Protein AF-A0A2N3I860-F1 (afdb_monomer_lite)

InterPro domains:
  IPR023346 Lysozyme-like domain superfamily [SSF53955] (17-120)

Secondary structure (DSSP, 8-state):
-EE-SSEEETTEEHHHHIIIIIHHH-TTT--SPPPHHHHHHHHHTHHHH-SSPEEHHHHHHHHHHHHHHHTT--S-EEPP--HHHHHTSTTTTTT--EETTTB-SHHHHHHHHHHTT--GGG--HHHHHHHHTSHHHHHHHHHHHHH-TTTSSSHHHHHHTT-HHHHHHHHHS-HHHHHHHHHHHHHHHHHHTTS-EEE----TT--THHHHHHHHHHHHHHHHHHHHHHHH--

Organism: NCBI:txid2016530

Sequence (234 aa):
MKVKGNFWVGNAGFATFFNEVIHPTNPALFPAKINVSGYEHFANNISLWSPRSLSLAEFIAVFCAVYQETGGRFESISEYGTAEYFAQKPYGYRYRGRGYLQITWESNYRIVFDSLGLALDAFSDAELDALFKQDKVAFGAIRVLFSDERLLKKPFDDLALGKYKEFGTRLNGSPYYGQTLENRVMYILRKLEGQKVKNSAFLRNKPKILTTIAIVAIISVTSYIIYKYKKVSN

pLDDT: mean 91.28, std 13.36, range [37.38, 98.75]

Radius of gyration: 23.07 Å; chains: 1; bounding box: 66×72×48 Å

Structure (mmCIF, N/CA/C/O backbone):
data_AF-A0A2N3I860-F1
#
_entry.id   AF-A0A2N3I860-F1
#
loop_
_atom_site.group_PDB
_atom_site.id
_atom_site.type_symbol
_atom_site.label_atom_id
_atom_site.label_alt_id
_atom_site.label_comp_id
_atom_site.label_asym_id
_atom_site.label_entity_id
_atom_site.label_seq_id
_atom_site.pdbx_PDB_ins_code
_atom_site.Cartn_x
_atom_site.Cartn_y
_atom_site.Cartn_z
_atom_site.occupancy
_atom_site.B_iso_or_equiv
_atom_site.auth_seq_id
_atom_site.auth_comp_id
_atom_site.auth_asym_id
_atom_site.auth_atom_id
_atom_site.pdbx_PDB_model_num
ATOM 1 N N . MET A 1 1 ? -15.048 -7.147 12.195 1.00 89.06 1 MET A N 1
ATOM 2 C CA . MET A 1 1 ? -15.799 -6.558 11.055 1.00 89.06 1 MET A CA 1
ATOM 3 C C . MET A 1 1 ? -15.083 -6.837 9.736 1.00 89.06 1 MET A C 1
ATOM 5 O O . MET A 1 1 ? -13.873 -7.046 9.767 1.00 89.06 1 MET A O 1
ATOM 9 N N . LYS A 1 2 ? -15.803 -6.827 8.604 1.00 93.50 2 LYS A N 1
ATOM 10 C CA . LYS A 1 2 ? -15.201 -6.814 7.258 1.00 93.50 2 LYS A CA 1
ATOM 11 C C . LYS A 1 2 ? -15.124 -5.380 6.738 1.00 93.50 2 LYS A C 1
ATOM 13 O O . LYS A 1 2 ? -16.122 -4.663 6.840 1.00 93.50 2 LYS A O 1
ATOM 18 N N . VAL A 1 3 ? -13.970 -4.975 6.218 1.00 93.56 3 VAL A N 1
ATOM 19 C CA . VAL A 1 3 ? -13.731 -3.622 5.695 1.00 93.56 3 VAL A CA 1
ATOM 20 C C . VAL A 1 3 ? -14.210 -3.549 4.248 1.00 93.56 3 VAL A C 1
ATOM 22 O O . VAL A 1 3 ? -13.913 -4.437 3.452 1.00 93.56 3 VAL A O 1
ATOM 25 N N . LYS A 1 4 ? -14.990 -2.514 3.921 1.00 90.69 4 LYS A N 1
ATOM 26 C CA . LYS A 1 4 ? -15.568 -2.299 2.576 1.00 90.69 4 LYS A CA 1
ATOM 27 C C . LYS A 1 4 ? -15.138 -0.980 1.922 1.00 90.69 4 LYS A C 1
ATOM 29 O O . LYS A 1 4 ? -15.654 -0.633 0.867 1.00 90.69 4 LYS A O 1
ATOM 34 N N . GLY A 1 5 ? -14.263 -0.225 2.574 1.00 93.06 5 GLY A N 1
ATOM 35 C CA . GLY A 1 5 ? -13.927 1.142 2.207 1.00 93.06 5 GLY A CA 1
ATOM 36 C C . GLY A 1 5 ? -13.209 1.849 3.351 1.00 93.06 5 GLY A C 1
ATOM 37 O O . GLY A 1 5 ? -12.757 1.199 4.299 1.00 93.06 5 GLY A O 1
ATOM 38 N N . ASN A 1 6 ? -13.212 3.182 3.325 1.00 93.81 6 ASN A N 1
ATOM 39 C CA . ASN A 1 6 ? -12.918 3.977 4.515 1.00 93.81 6 ASN A CA 1
ATOM 40 C C . ASN A 1 6 ? -13.863 3.583 5.677 1.00 93.81 6 ASN A C 1
ATOM 42 O O . ASN A 1 6 ? -15.003 3.141 5.469 1.00 93.81 6 ASN A O 1
ATOM 46 N N . PHE A 1 7 ? -13.412 3.751 6.914 1.00 95.12 7 PHE A N 1
ATOM 47 C CA . PHE A 1 7 ? -14.172 3.434 8.119 1.00 95.12 7 PHE A CA 1
ATOM 48 C C . PHE A 1 7 ? -13.947 4.477 9.218 1.00 95.12 7 PHE A C 1
ATOM 50 O O . PHE A 1 7 ? -13.053 5.314 9.144 1.00 95.12 7 PHE A O 1
ATOM 57 N N . TRP A 1 8 ? -14.806 4.438 10.228 1.00 95.94 8 TRP A N 1
ATOM 58 C CA . TRP A 1 8 ? -14.841 5.364 11.351 1.00 95.94 8 TRP A CA 1
ATOM 59 C C . TRP A 1 8 ? -14.444 4.654 12.641 1.00 95.94 8 TRP A C 1
ATOM 61 O O . TRP A 1 8 ? -14.791 3.486 12.842 1.00 95.94 8 TRP A O 1
ATOM 71 N N . VAL A 1 9 ? -13.761 5.384 13.517 1.00 96.00 9 VAL A N 1
ATOM 72 C CA . VAL A 1 9 ? -13.362 4.983 14.869 1.00 96.00 9 VAL A CA 1
ATOM 73 C C . VAL A 1 9 ? -13.973 5.994 15.837 1.00 96.00 9 VAL A C 1
ATOM 75 O O . VAL A 1 9 ? -13.596 7.166 15.854 1.00 96.00 9 VAL A O 1
ATOM 78 N N . GLY A 1 10 ? -14.989 5.572 16.592 1.00 94.12 10 GLY A N 1
ATOM 79 C CA . GLY A 1 10 ? -15.806 6.497 17.379 1.00 94.12 10 GLY A CA 1
ATOM 80 C C . GLY A 1 10 ? -16.526 7.500 16.471 1.00 94.12 10 GLY A C 1
ATOM 81 O O . GLY A 1 10 ? -17.387 7.108 15.681 1.00 94.12 10 GLY A O 1
ATOM 82 N N . ASN A 1 11 ? -16.153 8.778 16.585 1.00 92.69 11 ASN A N 1
ATOM 83 C CA . ASN A 1 11 ? -16.714 9.891 15.810 1.00 92.69 11 ASN A CA 1
ATOM 84 C C . ASN A 1 11 ? -15.738 10.463 14.766 1.00 92.69 11 ASN A C 1
ATOM 86 O O . ASN A 1 11 ? -16.043 11.488 14.166 1.00 92.69 11 ASN A O 1
ATOM 90 N N . ALA A 1 12 ? -14.583 9.827 14.545 1.00 94.88 12 ALA A N 1
ATOM 91 C CA . ALA A 1 12 ? -13.581 10.274 13.579 1.00 94.88 12 ALA A CA 1
ATOM 92 C C . ALA A 1 12 ? -13.424 9.262 12.435 1.00 94.88 12 ALA A C 1
ATOM 94 O O . ALA A 1 12 ? -13.488 8.050 12.656 1.00 94.88 12 ALA A O 1
ATOM 95 N N . GLY A 1 13 ? -13.199 9.744 11.210 1.00 96.06 13 GLY A N 1
ATOM 96 C CA . GLY A 1 13 ? -12.740 8.890 10.113 1.00 96.06 13 GLY A CA 1
ATOM 97 C C . GLY A 1 13 ? -11.361 8.313 10.442 1.00 96.06 13 GLY A C 1
ATOM 98 O O . GLY A 1 13 ? -10.594 8.933 11.182 1.00 96.06 13 GLY A O 1
ATOM 99 N N . PHE A 1 14 ? -11.024 7.135 9.913 1.00 97.94 14 PHE A N 1
ATOM 100 C CA . PHE A 1 14 ? -9.778 6.459 10.283 1.00 97.94 14 PHE A CA 1
ATOM 101 C C . PHE A 1 14 ? -8.533 7.313 10.014 1.00 97.94 14 PHE A C 1
ATOM 103 O O . PHE A 1 14 ? -7.625 7.310 10.836 1.00 97.94 14 PHE A O 1
ATOM 110 N N . ALA A 1 15 ? -8.499 8.093 8.929 1.00 98.06 15 ALA A N 1
ATOM 111 C CA . ALA A 1 15 ? -7.375 8.987 8.650 1.00 98.06 15 ALA A CA 1
ATOM 112 C C . ALA A 1 15 ? -7.189 10.077 9.711 1.00 98.06 15 ALA A C 1
ATOM 114 O O . ALA A 1 15 ? -6.070 10.323 10.159 1.00 98.06 15 ALA A O 1
ATOM 115 N N . THR A 1 16 ? -8.287 10.697 10.145 1.00 97.94 16 THR A N 1
ATOM 116 C CA . THR A 1 16 ? -8.293 11.673 11.240 1.00 97.94 16 THR A CA 1
ATOM 117 C C . THR A 1 16 ? -7.838 11.013 12.537 1.00 97.94 16 THR A C 1
ATOM 119 O O . THR A 1 16 ? -6.891 11.481 13.160 1.00 97.94 16 THR A O 1
ATOM 122 N N . PHE A 1 17 ? -8.424 9.863 12.888 1.00 98.19 17 PHE A N 1
ATOM 123 C CA . PHE A 1 17 ? -8.015 9.084 14.058 1.00 98.19 17 PHE A CA 1
ATOM 124 C C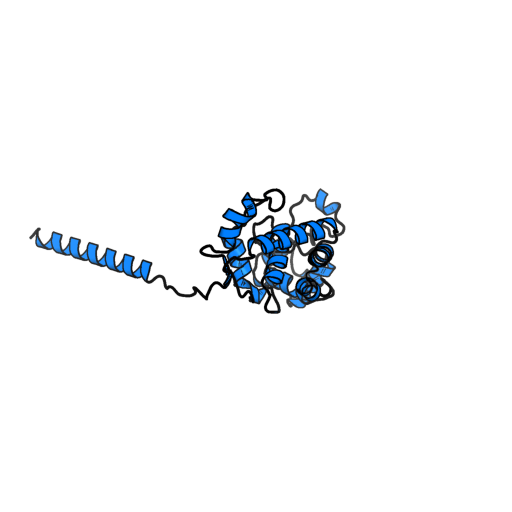 . PHE A 1 17 ? -6.522 8.728 14.015 1.00 98.19 17 PHE A C 1
ATOM 126 O O . PHE A 1 17 ? -5.813 8.876 15.008 1.00 98.19 17 PHE A O 1
ATOM 133 N N . PHE A 1 18 ? -6.009 8.308 12.860 1.00 98.56 18 PHE A N 1
ATOM 134 C CA . PHE A 1 18 ? -4.597 8.000 12.699 1.00 98.56 18 PHE A CA 1
ATOM 135 C C . PHE A 1 18 ? -3.725 9.238 12.936 1.00 98.56 18 PHE A C 1
ATOM 137 O O . PHE A 1 18 ? -2.793 9.185 13.736 1.00 98.56 18 PHE A O 1
ATOM 144 N N . ASN A 1 19 ? -4.037 10.356 12.280 1.00 98.56 19 ASN A N 1
ATOM 145 C CA . ASN A 1 19 ? -3.228 11.574 12.338 1.00 98.56 19 ASN A CA 1
ATOM 146 C C . ASN A 1 19 ? -3.265 12.282 13.696 1.00 98.56 19 ASN A C 1
ATOM 148 O O . ASN A 1 19 ? -2.284 12.935 14.055 1.00 98.56 19 ASN A O 1
ATOM 152 N N . GLU A 1 20 ? -4.375 12.176 14.425 1.00 98.00 20 GLU A N 1
ATOM 153 C CA . GLU A 1 20 ? -4.595 12.883 15.692 1.00 98.00 20 GLU A CA 1
ATOM 154 C C . GLU A 1 20 ? -4.331 12.007 16.921 1.00 98.00 20 GLU A C 1
ATOM 156 O O . GLU A 1 20 ? -3.966 12.531 17.969 1.00 98.00 20 GLU A O 1
ATOM 161 N N . VAL A 1 21 ? -4.463 10.680 16.805 1.00 97.25 21 VAL A N 1
ATOM 162 C CA . VAL A 1 21 ? -4.314 9.752 17.940 1.0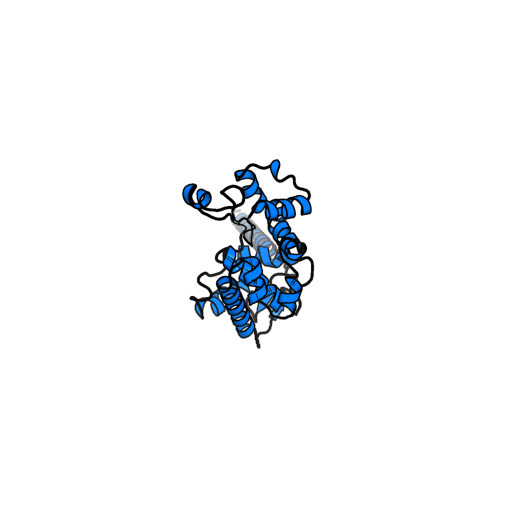0 97.25 21 VAL A CA 1
ATOM 163 C C . VAL A 1 21 ? -3.109 8.830 17.772 1.00 97.25 21 VAL A C 1
ATOM 165 O O . VAL A 1 21 ? -2.274 8.739 18.672 1.00 97.25 21 VAL A O 1
ATOM 168 N N . ILE A 1 22 ? -2.986 8.128 16.642 1.00 98.00 22 ILE A N 1
ATOM 169 C CA . ILE A 1 22 ? -1.930 7.114 16.461 1.00 98.00 22 ILE A CA 1
ATOM 170 C C . ILE A 1 22 ? -0.565 7.770 16.235 1.00 98.00 22 ILE A C 1
ATOM 172 O O . ILE A 1 22 ? 0.374 7.503 16.980 1.00 98.00 22 ILE A O 1
ATOM 176 N N . HIS A 1 23 ? -0.449 8.630 15.224 1.00 97.88 23 HIS A N 1
ATOM 177 C CA . HIS A 1 23 ? 0.822 9.229 14.824 1.00 97.88 23 HIS A CA 1
ATOM 178 C C . HIS A 1 23 ? 1.497 10.029 15.958 1.00 97.88 23 HIS A C 1
ATOM 180 O O . HIS A 1 23 ? 2.663 9.749 16.245 1.00 97.88 23 HIS A O 1
ATOM 186 N N . PRO A 1 24 ? 0.803 10.936 16.682 1.00 97.69 24 PRO A N 1
ATOM 187 C CA . PRO A 1 24 ? 1.438 11.728 17.739 1.00 97.69 24 PRO A CA 1
ATOM 188 C C . PRO A 1 24 ? 1.909 10.897 18.936 1.00 97.69 24 PRO A C 1
ATOM 190 O O . PRO A 1 24 ? 2.809 11.315 19.656 1.00 97.69 24 PRO A O 1
ATOM 193 N N . THR A 1 25 ? 1.315 9.719 19.164 1.00 97.44 25 THR A N 1
ATOM 194 C CA . THR A 1 25 ? 1.645 8.872 20.320 1.00 97.44 25 THR A CA 1
ATOM 195 C C . THR A 1 25 ? 2.802 7.908 20.062 1.00 97.44 25 THR A C 1
ATOM 197 O O . THR A 1 25 ? 3.296 7.297 21.010 1.00 97.44 25 THR A O 1
ATOM 200 N N . ASN A 1 26 ? 3.257 7.764 18.811 1.00 97.25 26 ASN A N 1
ATOM 201 C CA . ASN A 1 26 ? 4.460 7.001 18.475 1.00 97.25 26 ASN A CA 1
ATOM 202 C C . ASN A 1 26 ? 5.092 7.465 17.142 1.00 97.25 26 ASN A C 1
ATOM 204 O O . ASN A 1 26 ? 5.063 6.726 16.150 1.00 97.25 26 ASN A O 1
ATOM 208 N N . PRO A 1 27 ? 5.683 8.672 17.099 1.00 96.38 27 PRO A N 1
ATOM 209 C CA . PRO A 1 27 ? 6.257 9.229 15.873 1.00 96.38 27 PRO A CA 1
ATOM 210 C C . PRO A 1 27 ? 7.477 8.446 15.367 1.00 96.38 27 PRO A C 1
ATOM 212 O O . PRO A 1 27 ? 7.768 8.474 14.179 1.00 96.38 27 PRO A O 1
ATOM 215 N N . ALA A 1 28 ? 8.172 7.694 16.228 1.00 97.56 28 ALA A N 1
ATOM 216 C CA . ALA A 1 28 ? 9.258 6.815 15.792 1.00 97.56 28 ALA A CA 1
ATOM 217 C C . ALA A 1 28 ? 8.737 5.660 14.918 1.00 97.56 28 ALA A C 1
ATOM 219 O O . ALA A 1 28 ? 9.338 5.313 13.903 1.00 97.56 28 ALA A O 1
ATOM 220 N N . LEU A 1 29 ? 7.590 5.080 15.286 1.00 97.62 29 LEU A N 1
ATOM 221 C CA . LEU A 1 29 ? 6.962 4.003 14.521 1.00 97.62 29 LEU A CA 1
ATOM 222 C C . LEU A 1 29 ? 6.207 4.533 13.290 1.00 97.62 29 LEU A C 1
ATOM 224 O O . LEU A 1 29 ? 6.162 3.866 12.248 1.00 97.62 29 LEU A O 1
ATOM 228 N N . PHE A 1 30 ? 5.657 5.743 13.398 1.00 98.25 30 PHE A N 1
ATOM 229 C CA . PHE A 1 30 ? 4.907 6.438 12.355 1.00 98.25 30 PHE A CA 1
ATOM 230 C C . PHE A 1 30 ? 5.522 7.821 12.092 1.00 98.25 30 PHE A C 1
ATOM 232 O O . PHE A 1 30 ? 5.001 8.812 12.595 1.00 98.25 30 PHE A O 1
ATOM 239 N N . PRO A 1 31 ? 6.606 7.925 11.306 1.00 98.00 31 PRO A N 1
ATOM 240 C CA . PRO A 1 31 ? 7.334 9.186 11.119 1.00 98.00 31 PRO A CA 1
ATOM 241 C C . PRO A 1 31 ? 6.549 10.264 10.359 1.00 98.00 31 PRO A C 1
ATOM 243 O O . PRO A 1 31 ? 6.886 11.440 10.441 1.00 98.00 31 PRO A O 1
ATOM 246 N N . ALA A 1 32 ? 5.491 9.885 9.641 1.00 98.12 32 ALA A N 1
ATOM 247 C CA . ALA A 1 32 ? 4.654 10.795 8.869 1.00 98.12 32 ALA A CA 1
ATOM 248 C C . ALA A 1 32 ? 3.170 10.674 9.239 1.00 98.12 32 ALA A C 1
ATOM 250 O O . ALA A 1 32 ? 2.664 9.581 9.520 1.00 98.12 32 ALA A O 1
ATOM 251 N N . LYS A 1 33 ? 2.451 11.797 9.158 1.00 98.50 33 LYS A N 1
ATOM 252 C CA . LYS A 1 33 ? 0.989 11.790 9.026 1.00 98.50 33 LYS A CA 1
ATOM 253 C C . LYS A 1 33 ? 0.601 11.176 7.686 1.00 98.50 33 LYS A C 1
ATOM 255 O O . LYS A 1 33 ? 1.370 11.239 6.728 1.00 98.50 33 LYS A O 1
ATOM 260 N N . ILE A 1 34 ? -0.605 10.626 7.606 1.00 98.25 34 ILE A N 1
ATOM 261 C CA . ILE A 1 34 ? -1.157 10.199 6.326 1.00 98.25 34 ILE A CA 1
ATOM 262 C C . ILE A 1 34 ? -1.829 11.361 5.602 1.00 98.25 34 ILE A C 1
ATOM 264 O O . ILE A 1 34 ? -2.519 12.177 6.222 1.00 98.25 34 ILE A O 1
ATOM 268 N N . ASN A 1 35 ? -1.670 11.411 4.282 1.00 98.12 35 ASN A N 1
ATOM 269 C CA . ASN A 1 35 ? -2.495 12.254 3.426 1.00 98.12 35 ASN A CA 1
ATOM 270 C C . ASN A 1 35 ? -3.932 11.710 3.451 1.00 98.12 35 ASN A C 1
ATOM 272 O O . ASN A 1 35 ? -4.182 10.573 3.046 1.00 98.12 35 ASN A O 1
ATOM 276 N N . VAL A 1 36 ? -4.871 12.518 3.950 1.00 97.69 36 VAL A N 1
ATOM 277 C CA . VAL A 1 36 ? -6.267 12.097 4.142 1.00 97.69 36 VAL A CA 1
ATOM 278 C C . VAL A 1 36 ? -6.910 11.714 2.809 1.00 97.69 36 VAL A C 1
ATOM 280 O O . VAL A 1 36 ? -7.449 10.617 2.701 1.00 97.69 36 VAL A O 1
ATOM 283 N N . SER A 1 37 ? -6.797 12.558 1.780 1.00 97.31 37 SER A N 1
ATOM 284 C CA . SER A 1 37 ? -7.383 12.292 0.459 1.00 97.31 37 SER A CA 1
ATOM 285 C C . SER A 1 37 ? -6.791 11.060 -0.227 1.00 97.31 37 SER A C 1
ATOM 287 O O . SER A 1 37 ? -7.542 10.251 -0.768 1.00 97.31 37 SER A O 1
ATOM 289 N N . GLY A 1 38 ? -5.469 10.875 -0.168 1.00 97.69 38 GLY A N 1
ATOM 290 C CA . GLY A 1 38 ? -4.793 9.709 -0.738 1.00 97.69 38 GLY A CA 1
ATOM 291 C C . GLY A 1 38 ? -5.229 8.421 -0.044 1.00 97.69 38 GLY A C 1
ATOM 292 O O . GLY A 1 38 ? -5.585 7.440 -0.700 1.00 97.69 38 GLY A O 1
ATOM 293 N N . TYR A 1 39 ? -5.299 8.437 1.293 1.00 98.25 39 TYR A N 1
ATOM 294 C CA . TYR A 1 39 ? -5.810 7.300 2.055 1.00 98.25 39 TYR A CA 1
ATOM 295 C C . TYR A 1 39 ? -7.271 7.000 1.711 1.00 98.25 39 TYR A C 1
ATOM 297 O O . TYR A 1 39 ? -7.618 5.838 1.509 1.00 98.25 39 TYR A O 1
ATOM 305 N N . GLU A 1 40 ? -8.134 8.014 1.644 1.00 97.00 40 GLU A N 1
ATOM 306 C CA . GLU A 1 40 ? -9.545 7.812 1.320 1.00 97.00 40 GLU A CA 1
ATOM 307 C C . GLU A 1 40 ? -9.721 7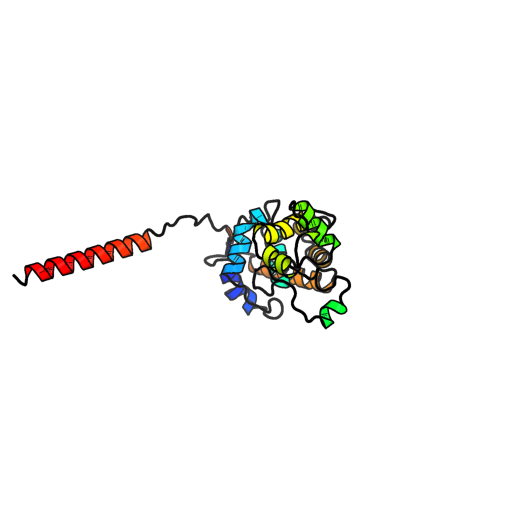.244 -0.086 1.00 97.00 40 GLU A C 1
ATOM 309 O O . GLU A 1 40 ? -10.522 6.323 -0.264 1.00 97.00 40 GLU A O 1
ATOM 314 N N . HIS A 1 41 ? -8.944 7.726 -1.061 1.00 97.44 41 HIS A N 1
ATOM 315 C CA . HIS A 1 41 ? -8.908 7.165 -2.411 1.00 97.44 41 HIS A CA 1
ATOM 316 C C . HIS A 1 41 ? -8.498 5.690 -2.389 1.00 97.44 41 HIS A C 1
ATOM 318 O O . HIS A 1 41 ? -9.221 4.840 -2.911 1.00 97.44 41 HIS A O 1
ATOM 324 N N . PHE A 1 42 ? -7.399 5.358 -1.709 1.00 97.81 42 PHE A N 1
ATOM 325 C CA . PHE A 1 42 ? -6.932 3.979 -1.559 1.00 97.81 42 PHE A CA 1
ATOM 326 C C . PHE A 1 42 ? -7.976 3.080 -0.873 1.00 97.81 42 PHE A C 1
ATOM 328 O O . PHE A 1 42 ? -8.332 2.018 -1.389 1.00 97.81 42 PHE A O 1
ATOM 335 N N . ALA A 1 43 ? -8.495 3.497 0.282 1.00 97.38 43 ALA A N 1
ATOM 336 C CA . ALA A 1 43 ? -9.403 2.695 1.092 1.00 97.38 43 ALA A CA 1
ATOM 337 C C . ALA A 1 43 ? -10.747 2.480 0.387 1.00 97.38 43 ALA A C 1
ATOM 339 O O . ALA A 1 43 ? -11.254 1.359 0.373 1.00 97.38 43 ALA A O 1
ATOM 340 N N . ASN A 1 44 ? -11.317 3.519 -0.231 1.00 96.44 44 ASN A N 1
ATOM 341 C CA . ASN A 1 44 ? -12.609 3.429 -0.919 1.00 96.44 44 ASN A CA 1
ATOM 342 C C . ASN A 1 44 ? -12.553 2.617 -2.221 1.00 96.44 44 ASN A C 1
ATOM 344 O O . ASN A 1 44 ? -13.592 2.131 -2.665 1.00 96.44 44 ASN A O 1
ATOM 348 N N . ASN A 1 45 ? -11.361 2.407 -2.786 1.00 97.00 45 ASN A N 1
ATOM 349 C CA . ASN A 1 45 ? -11.134 1.569 -3.963 1.00 97.00 45 ASN A CA 1
ATOM 350 C C . ASN A 1 45 ? -10.680 0.136 -3.621 1.00 97.00 45 ASN A C 1
ATOM 352 O O . ASN A 1 45 ? -10.125 -0.559 -4.470 1.00 97.00 45 ASN A O 1
ATOM 356 N N . ILE A 1 46 ? -10.961 -0.352 -2.405 1.00 96.50 46 ILE A N 1
ATOM 357 C CA . ILE A 1 46 ? -10.598 -1.711 -1.958 1.00 96.50 46 ILE A CA 1
ATOM 358 C C . ILE A 1 46 ? -11.021 -2.834 -2.907 1.00 96.50 46 ILE A C 1
ATOM 360 O O . ILE A 1 46 ? -10.292 -3.807 -3.067 1.00 96.50 46 ILE A O 1
ATOM 364 N N . SER A 1 47 ? -12.161 -2.700 -3.583 1.00 95.69 47 SER A N 1
ATOM 365 C CA . SER A 1 47 ? -12.634 -3.680 -4.571 1.00 95.69 47 SER A CA 1
ATOM 366 C C . SER A 1 47 ? -11.762 -3.768 -5.824 1.00 95.69 47 SER A C 1
ATOM 368 O O . SER A 1 47 ? -11.806 -4.782 -6.524 1.00 95.69 47 SER A O 1
ATOM 370 N N . LEU A 1 48 ? -11.003 -2.712 -6.130 1.00 96.31 48 LEU A N 1
ATOM 371 C CA . LEU A 1 48 ? -10.096 -2.687 -7.273 1.00 96.31 48 LEU A CA 1
ATOM 372 C C . LEU A 1 48 ? -8.804 -3.442 -6.950 1.00 96.31 48 LEU A C 1
ATOM 374 O O . LEU A 1 48 ? -8.360 -4.247 -7.767 1.00 96.31 48 LEU A O 1
ATOM 378 N N . TRP A 1 49 ? -8.245 -3.246 -5.751 1.00 96.06 49 TRP A N 1
ATOM 379 C CA . TRP A 1 49 ? -6.951 -3.825 -5.378 1.00 96.06 49 TRP A CA 1
ATOM 380 C C . TRP A 1 49 ? -7.018 -5.110 -4.547 1.00 96.06 49 TRP A C 1
ATOM 382 O O . TRP A 1 49 ? -6.038 -5.847 -4.497 1.00 96.06 49 TRP A O 1
ATOM 392 N N . SER A 1 50 ? -8.138 -5.423 -3.895 1.00 96.12 50 SER A N 1
ATOM 393 C CA . SER A 1 50 ? -8.292 -6.667 -3.137 1.00 96.12 50 SER A CA 1
ATOM 394 C C . SER A 1 50 ? -9.183 -7.660 -3.887 1.00 96.12 50 SER A C 1
ATOM 396 O O . SER A 1 50 ? -10.310 -7.315 -4.254 1.00 96.12 50 SER A O 1
ATOM 398 N N . PRO A 1 51 ? -8.746 -8.917 -4.095 1.00 93.00 51 PRO A N 1
ATOM 399 C CA . PRO A 1 51 ? -9.573 -9.935 -4.736 1.00 93.00 51 PRO A CA 1
ATOM 400 C C . PRO A 1 51 ? -10.659 -10.501 -3.804 1.00 93.00 51 PRO A C 1
ATOM 402 O O . PRO A 1 51 ? -11.522 -11.244 -4.267 1.00 93.00 51 PRO A O 1
ATOM 405 N N . ARG A 1 52 ? -10.641 -10.172 -2.501 1.00 93.69 52 ARG A N 1
ATOM 406 C CA . ARG A 1 52 ? -11.612 -10.666 -1.512 1.00 93.69 52 ARG A CA 1
ATOM 407 C C . ARG A 1 52 ? -11.950 -9.623 -0.449 1.00 93.69 52 ARG A C 1
ATOM 409 O O . ARG A 1 52 ? -11.270 -8.622 -0.283 1.00 93.69 52 ARG A O 1
ATOM 416 N N . SER A 1 53 ? -12.992 -9.891 0.336 1.00 94.12 53 SER A N 1
ATOM 417 C CA . SER A 1 53 ? -13.288 -9.079 1.523 1.00 94.12 53 SER A CA 1
ATOM 418 C C . SER A 1 53 ? -12.228 -9.278 2.610 1.00 94.12 53 SER A C 1
ATOM 420 O O . SER A 1 53 ? -11.922 -10.417 2.982 1.00 94.12 53 SER A O 1
ATOM 422 N N . LEU A 1 54 ? -11.735 -8.175 3.176 1.00 96.50 54 LEU A N 1
ATOM 423 C CA . LEU A 1 54 ? -10.722 -8.182 4.231 1.00 96.50 54 LEU A CA 1
ATOM 424 C C . LEU A 1 54 ? -11.347 -8.039 5.622 1.00 96.50 54 LEU A C 1
ATOM 426 O O . LEU A 1 54 ? -12.327 -7.314 5.820 1.00 96.50 54 LEU A O 1
ATOM 430 N N . SER A 1 55 ? -10.790 -8.741 6.604 1.00 97.19 55 SER A N 1
ATOM 431 C CA . SER A 1 55 ? -10.970 -8.417 8.018 1.00 97.19 55 SER A CA 1
ATOM 432 C C . SER A 1 55 ? -10.332 -7.057 8.330 1.00 97.19 55 SER A C 1
ATOM 434 O O . SER A 1 55 ? -9.548 -6.524 7.545 1.00 97.19 55 SER A O 1
ATOM 436 N N . LEU A 1 56 ? -10.661 -6.485 9.490 1.00 97.00 56 LEU A N 1
ATOM 437 C CA . LEU A 1 56 ? -10.012 -5.255 9.946 1.00 97.00 56 LEU A CA 1
ATOM 438 C C . LEU A 1 56 ? -8.490 -5.429 10.058 1.00 97.00 56 LEU A C 1
ATOM 440 O O . LEU A 1 56 ? -7.753 -4.574 9.590 1.00 97.00 56 LEU A O 1
ATOM 444 N N . ALA A 1 57 ? -8.023 -6.548 10.611 1.00 98.06 57 ALA A N 1
ATOM 445 C CA . ALA A 1 57 ? -6.599 -6.805 10.792 1.00 98.06 57 ALA A CA 1
ATOM 446 C C . ALA A 1 57 ? -5.849 -6.980 9.464 1.00 98.06 57 ALA A C 1
ATOM 448 O O . ALA A 1 57 ? -4.792 -6.383 9.269 1.00 98.06 57 ALA A O 1
ATOM 449 N N . GLU A 1 58 ? -6.448 -7.702 8.515 1.00 98.12 58 GLU A N 1
ATOM 450 C CA . GLU A 1 58 ? -5.909 -7.844 7.158 1.00 98.12 58 GLU A CA 1
ATOM 451 C C . GLU A 1 58 ? -5.806 -6.481 6.462 1.00 98.12 58 GLU A C 1
ATOM 453 O O . GLU A 1 58 ? -4.773 -6.161 5.882 1.00 98.12 58 GLU A O 1
ATOM 458 N N . PHE A 1 59 ? -6.846 -5.643 6.564 1.00 98.25 59 PHE A N 1
ATOM 459 C CA . PHE A 1 59 ? -6.812 -4.289 6.011 1.00 98.25 59 PHE A CA 1
ATOM 460 C C . PHE A 1 59 ? -5.711 -3.433 6.649 1.00 98.25 59 PHE A C 1
ATOM 462 O O . PHE A 1 59 ? -4.978 -2.761 5.928 1.00 98.25 59 PHE A O 1
ATOM 469 N N . ILE A 1 60 ? -5.569 -3.463 7.980 1.00 98.62 60 ILE A N 1
ATOM 470 C CA . ILE A 1 60 ? -4.528 -2.703 8.687 1.00 98.62 60 ILE A CA 1
ATOM 471 C C . ILE A 1 60 ? -3.125 -3.148 8.255 1.00 98.62 60 ILE A C 1
ATOM 473 O O . ILE A 1 60 ? -2.253 -2.300 8.089 1.00 98.62 60 ILE A O 1
ATOM 477 N N . ALA A 1 61 ? -2.902 -4.439 8.006 1.00 98.62 61 ALA A N 1
ATOM 478 C CA . ALA A 1 61 ? -1.621 -4.922 7.498 1.00 98.62 61 ALA A CA 1
ATOM 479 C C . ALA A 1 61 ? -1.279 -4.370 6.109 1.00 98.62 61 ALA A C 1
ATOM 481 O O . ALA A 1 61 ? -0.169 -3.874 5.906 1.00 98.62 61 ALA A O 1
ATOM 482 N N . VAL A 1 62 ? -2.239 -4.371 5.179 1.00 98.31 62 VAL A N 1
ATOM 483 C CA . VAL A 1 62 ? -2.037 -3.765 3.851 1.00 98.31 62 VAL A CA 1
ATOM 484 C C . VAL A 1 62 ? -1.861 -2.248 3.963 1.00 98.31 62 VAL A C 1
ATOM 486 O O . VAL A 1 62 ? -0.972 -1.688 3.327 1.00 98.31 62 VAL A O 1
ATOM 489 N N . PHE A 1 63 ? -2.643 -1.578 4.815 1.00 98.62 63 PHE A N 1
ATOM 490 C CA . PHE A 1 63 ? -2.476 -0.154 5.112 1.00 98.62 63 PHE A CA 1
ATOM 491 C C . PHE A 1 63 ? -1.057 0.161 5.606 1.00 98.62 63 PHE A C 1
ATOM 493 O O . PHE A 1 63 ? -0.451 1.111 5.121 1.00 98.62 63 PHE A O 1
ATOM 500 N N . CYS A 1 64 ? -0.504 -0.635 6.527 1.00 98.75 64 CYS A N 1
ATOM 501 C CA . CYS A 1 64 ? 0.851 -0.443 7.048 1.00 98.75 64 CYS A CA 1
ATOM 502 C C . CYS A 1 64 ? 1.931 -0.656 5.979 1.00 98.75 64 CYS A C 1
ATOM 504 O O . CYS A 1 64 ? 2.908 0.093 5.967 1.00 98.75 64 CYS A O 1
ATOM 506 N N . ALA A 1 65 ? 1.748 -1.630 5.083 1.00 98.50 65 ALA A N 1
ATOM 507 C CA . ALA A 1 65 ? 2.633 -1.825 3.936 1.00 98.50 65 ALA A CA 1
ATOM 508 C C . ALA A 1 65 ? 2.616 -0.592 3.020 1.00 98.50 65 ALA A C 1
ATOM 510 O O . ALA A 1 65 ? 3.647 0.028 2.790 1.00 98.50 65 ALA A O 1
ATOM 511 N N . VAL A 1 66 ? 1.430 -0.149 2.592 1.00 98.50 66 VAL A N 1
ATOM 512 C CA . VAL A 1 66 ? 1.288 1.042 1.738 1.00 98.50 66 VAL A CA 1
ATOM 513 C C . VAL A 1 66 ? 1.813 2.306 2.423 1.00 98.50 66 VAL A C 1
ATOM 515 O O . VAL A 1 66 ? 2.461 3.138 1.788 1.00 98.50 66 VAL A O 1
ATOM 518 N N . TYR A 1 67 ? 1.574 2.461 3.726 1.00 98.56 67 TYR A N 1
ATOM 519 C CA . TYR A 1 67 ? 2.126 3.560 4.517 1.00 98.56 67 TYR A CA 1
ATOM 520 C C . TYR A 1 67 ? 3.655 3.585 4.442 1.00 98.56 67 TYR A C 1
ATOM 522 O O . TYR A 1 67 ? 4.238 4.651 4.242 1.00 98.56 67 TYR A O 1
ATOM 530 N N . GLN A 1 68 ? 4.292 2.420 4.587 1.00 97.62 68 GLN A N 1
ATOM 531 C CA . GLN A 1 68 ? 5.742 2.278 4.551 1.00 97.62 68 GLN A CA 1
ATOM 532 C C . GLN A 1 68 ? 6.318 2.631 3.182 1.00 97.62 68 GLN A C 1
ATOM 534 O O . GLN A 1 68 ? 7.263 3.410 3.111 1.00 97.62 68 GLN A O 1
ATOM 539 N N . GLU A 1 69 ? 5.711 2.106 2.122 1.00 96.88 69 GLU A N 1
ATOM 540 C CA . GLU A 1 69 ? 6.181 2.285 0.747 1.00 96.88 69 GLU A CA 1
ATOM 541 C C . GLU A 1 69 ? 5.954 3.706 0.220 1.00 96.88 69 GLU A C 1
ATOM 543 O O . GLU A 1 69 ? 6.764 4.250 -0.527 1.00 96.88 69 GLU A O 1
ATOM 548 N N . THR A 1 70 ? 4.862 4.351 0.633 1.00 97.06 70 THR A N 1
ATOM 549 C CA . THR A 1 70 ? 4.503 5.690 0.137 1.00 97.06 70 THR A CA 1
ATOM 550 C C . THR A 1 70 ? 4.941 6.823 1.063 1.00 97.06 70 THR A C 1
ATOM 552 O O . THR A 1 70 ? 4.809 7.993 0.693 1.00 97.06 70 THR A O 1
ATOM 555 N N . GLY A 1 71 ? 5.446 6.510 2.261 1.00 96.75 71 GLY A N 1
ATOM 556 C CA . GLY A 1 71 ? 5.767 7.499 3.294 1.00 96.75 71 GLY A CA 1
ATOM 557 C C . GLY A 1 71 ? 4.529 8.230 3.823 1.00 96.75 71 GLY A C 1
ATOM 558 O O . GLY A 1 71 ? 4.573 9.434 4.053 1.00 96.75 71 GLY A O 1
ATOM 559 N N . GLY A 1 72 ? 3.397 7.530 3.939 1.00 97.50 72 GLY A N 1
ATOM 560 C CA . GLY A 1 72 ? 2.118 8.106 4.371 1.00 97.50 72 GLY A CA 1
ATOM 561 C C . GLY A 1 72 ? 1.364 8.907 3.302 1.00 97.50 72 GLY A C 1
ATOM 562 O O . GLY A 1 72 ? 0.268 9.392 3.575 1.00 97.50 72 GLY A O 1
ATOM 563 N N . ARG A 1 73 ? 1.878 9.028 2.072 1.00 97.25 73 ARG A N 1
ATOM 564 C CA . ARG A 1 73 ? 1.172 9.747 0.994 1.00 97.25 73 ARG A CA 1
ATOM 565 C C . ARG A 1 73 ? -0.064 9.013 0.481 1.00 97.25 73 ARG A C 1
ATOM 567 O O . ARG A 1 73 ? -1.014 9.673 0.088 1.00 97.25 73 ARG A O 1
ATOM 574 N N . PHE A 1 74 ? -0.076 7.676 0.500 1.00 97.69 74 PHE A N 1
ATOM 575 C CA . PHE A 1 74 ? -1.153 6.880 -0.115 1.00 97.69 74 PHE A CA 1
ATOM 576 C C . PHE A 1 74 ? -1.437 7.297 -1.567 1.00 97.69 74 PHE A C 1
ATOM 578 O O . PHE A 1 74 ? -2.575 7.341 -2.033 1.00 97.69 74 PHE A O 1
ATOM 585 N N . GLU A 1 75 ? -0.360 7.558 -2.294 1.00 96.12 75 GLU A N 1
ATOM 586 C CA . GLU A 1 75 ? -0.363 7.845 -3.718 1.00 96.12 75 GLU A CA 1
ATOM 587 C C . GLU A 1 75 ? 0.564 6.846 -4.399 1.00 96.12 75 GLU A C 1
ATOM 589 O O . GLU A 1 75 ? 1.560 6.402 -3.820 1.00 96.12 75 GLU A O 1
ATOM 594 N N . SER A 1 76 ? 0.237 6.497 -5.638 1.00 94.62 76 SER A N 1
ATOM 595 C CA . SER A 1 76 ? 1.144 5.722 -6.467 1.00 94.62 76 SER A CA 1
ATOM 596 C C . SER A 1 76 ? 2.336 6.588 -6.869 1.00 94.62 76 SER A C 1
ATOM 598 O O . SER A 1 76 ? 2.176 7.607 -7.545 1.00 94.62 76 SER A O 1
ATOM 600 N N . ILE A 1 77 ? 3.528 6.187 -6.437 1.00 92.94 77 ILE A N 1
ATOM 601 C CA . ILE A 1 77 ? 4.777 6.911 -6.679 1.00 92.94 77 ILE A CA 1
ATOM 602 C C . ILE A 1 77 ? 5.813 5.992 -7.322 1.00 92.94 77 ILE A C 1
ATOM 604 O O . ILE A 1 77 ? 5.729 4.768 -7.207 1.00 92.94 77 ILE A O 1
ATOM 608 N N . SER A 1 78 ? 6.806 6.597 -7.965 1.00 95.50 78 SER A N 1
ATOM 609 C CA . SER A 1 78 ? 8.000 5.903 -8.443 1.00 95.50 78 SER A CA 1
ATOM 610 C C . SER A 1 78 ? 9.153 6.124 -7.465 1.00 95.50 78 SER A C 1
ATOM 612 O O . SER A 1 78 ? 9.266 7.204 -6.879 1.00 95.50 78 SER A O 1
ATOM 614 N N . GLU A 1 79 ? 10.014 5.121 -7.313 1.00 94.00 79 GLU A N 1
ATOM 615 C CA . GLU A 1 79 ? 11.243 5.200 -6.529 1.00 94.00 79 GLU A CA 1
ATOM 616 C C . GLU A 1 79 ? 12.098 6.373 -7.029 1.00 94.00 79 GLU A C 1
ATOM 618 O O . GLU A 1 79 ? 12.326 6.537 -8.234 1.00 94.00 79 GLU A O 1
ATOM 623 N N . TYR A 1 80 ? 12.559 7.196 -6.088 1.00 91.94 80 TYR A N 1
ATOM 624 C CA . TYR A 1 80 ? 13.443 8.323 -6.361 1.00 91.94 80 TYR A CA 1
ATOM 625 C C . TYR A 1 80 ? 14.902 7.879 -6.271 1.00 91.94 80 TYR A C 1
ATOM 627 O O . TYR A 1 80 ? 15.282 7.154 -5.356 1.00 91.94 80 TYR A O 1
ATOM 635 N N . GLY A 1 81 ? 15.733 8.369 -7.185 1.00 91.31 81 GLY A N 1
ATOM 636 C CA . GLY A 1 81 ? 17.168 8.106 -7.191 1.00 91.31 81 GLY A CA 1
ATOM 637 C C . GLY A 1 81 ? 17.842 8.733 -8.405 1.00 91.31 81 GLY A C 1
ATOM 638 O O . GLY A 1 81 ? 17.176 9.071 -9.386 1.00 91.31 81 GLY A O 1
ATOM 639 N N . THR A 1 82 ? 19.157 8.914 -8.332 1.00 92.00 82 THR A N 1
ATOM 640 C CA . THR A 1 82 ? 19.959 9.393 -9.465 1.00 92.00 82 THR A CA 1
ATOM 641 C C . THR A 1 82 ? 20.296 8.249 -10.423 1.00 92.00 82 THR A C 1
ATOM 643 O O . THR A 1 82 ? 20.095 7.074 -10.104 1.00 92.00 82 THR A O 1
ATOM 646 N N . ALA A 1 83 ? 20.840 8.574 -11.598 1.00 91.38 83 ALA A N 1
ATOM 647 C CA . ALA A 1 83 ? 21.318 7.560 -12.535 1.00 91.38 83 ALA A CA 1
ATOM 648 C C . ALA A 1 83 ? 22.382 6.651 -11.889 1.00 91.38 83 ALA A C 1
ATOM 650 O O . ALA A 1 83 ? 22.324 5.434 -12.044 1.00 91.38 83 ALA A O 1
ATOM 651 N N . GLU A 1 84 ? 23.290 7.221 -11.093 1.00 93.88 84 GLU A N 1
ATOM 652 C CA . GLU A 1 84 ? 24.344 6.493 -10.376 1.00 93.88 84 GLU A CA 1
ATOM 653 C C . GLU A 1 84 ? 23.759 5.541 -9.333 1.00 93.88 84 GLU A C 1
ATOM 655 O O . GLU A 1 84 ? 24.215 4.405 -9.209 1.00 93.88 84 GLU A O 1
ATOM 660 N N . TYR A 1 85 ? 22.722 5.980 -8.611 1.00 94.81 85 TYR A N 1
ATOM 661 C CA . TYR A 1 85 ? 22.015 5.127 -7.659 1.00 94.81 85 TYR A CA 1
ATOM 662 C C . TYR A 1 85 ? 21.433 3.894 -8.357 1.00 94.81 85 TYR A C 1
ATOM 664 O O . TYR A 1 85 ? 21.649 2.771 -7.903 1.00 94.81 85 TYR A O 1
ATOM 672 N N . PHE A 1 86 ? 20.739 4.083 -9.483 1.00 95.62 86 PHE A N 1
ATOM 673 C CA . PHE A 1 86 ? 20.111 2.976 -10.204 1.00 95.62 86 PHE A CA 1
ATOM 674 C C . PHE A 1 86 ? 21.099 2.114 -10.992 1.00 95.62 86 PHE A C 1
ATOM 676 O O . PHE A 1 86 ? 20.831 0.930 -11.178 1.00 95.62 86 PHE A O 1
ATOM 683 N N . ALA A 1 87 ? 22.253 2.653 -11.391 1.00 94.00 87 ALA A N 1
ATOM 684 C CA . ALA A 1 87 ? 23.328 1.876 -12.009 1.00 94.00 87 ALA A CA 1
ATOM 685 C C . ALA A 1 87 ? 23.904 0.810 -11.060 1.00 94.00 87 ALA A C 1
ATOM 687 O O . ALA A 1 87 ? 24.397 -0.219 -11.511 1.00 94.00 87 ALA A O 1
ATOM 688 N N . GLN A 1 88 ? 23.811 1.029 -9.745 1.00 95.12 88 GLN A N 1
ATOM 689 C CA . GLN A 1 88 ? 24.235 0.066 -8.723 1.00 95.12 88 GLN A CA 1
ATOM 690 C C . GLN A 1 88 ? 23.143 -0.955 -8.370 1.00 95.12 88 GLN A C 1
ATOM 692 O O . GLN A 1 88 ? 23.391 -1.887 -7.602 1.00 95.12 88 GLN A O 1
ATOM 697 N N . LYS A 1 89 ? 21.919 -0.786 -8.886 1.00 94.50 89 LYS A N 1
ATOM 698 C CA . LYS A 1 89 ? 20.805 -1.691 -8.603 1.00 94.50 89 LYS A CA 1
ATOM 699 C C . LYS A 1 89 ? 20.726 -2.786 -9.662 1.00 94.50 89 LYS A C 1
ATOM 701 O O . LYS A 1 89 ? 20.687 -2.473 -10.849 1.00 94.50 89 LYS A O 1
ATOM 706 N N . PRO A 1 90 ? 20.569 -4.058 -9.263 1.00 94.12 90 PRO A N 1
ATOM 707 C CA . PRO A 1 90 ? 20.447 -5.167 -10.211 1.00 94.12 90 PRO A CA 1
ATOM 708 C C . PRO A 1 90 ? 19.201 -5.075 -11.112 1.00 94.12 90 PRO A C 1
ATOM 710 O O . PRO A 1 90 ? 19.176 -5.680 -12.176 1.00 94.12 90 PRO A O 1
ATOM 713 N N . TYR A 1 91 ? 18.179 -4.310 -10.713 1.00 93.88 91 TYR A N 1
ATOM 714 C CA . TYR A 1 91 ? 16.965 -4.066 -11.501 1.00 93.88 91 TYR A CA 1
ATOM 715 C C . TYR A 1 91 ? 17.037 -2.817 -12.407 1.00 93.88 91 TYR A C 1
ATOM 717 O O . TYR A 1 91 ? 16.148 -2.618 -13.237 1.00 93.88 91 TYR A O 1
ATOM 725 N N . GLY A 1 92 ? 18.070 -1.977 -12.267 1.00 95.50 92 GLY A N 1
ATOM 726 C CA . GLY A 1 92 ? 18.262 -0.760 -13.064 1.00 95.50 92 GLY A CA 1
ATOM 727 C C . GLY A 1 92 ? 17.164 0.309 -12.917 1.00 95.50 92 GLY A C 1
ATOM 728 O O . GLY A 1 92 ? 16.241 0.201 -12.114 1.00 95.50 92 GLY A O 1
ATOM 729 N N . TYR A 1 93 ? 17.249 1.379 -13.716 1.00 96.19 93 TYR A N 1
ATOM 730 C CA . TYR A 1 93 ? 16.286 2.494 -13.662 1.00 96.19 93 TYR A CA 1
ATOM 731 C C . TYR A 1 93 ? 14.890 2.103 -14.163 1.00 96.19 93 TYR A C 1
ATOM 733 O O . TYR A 1 93 ? 13.872 2.515 -13.596 1.00 96.19 93 TYR A O 1
ATOM 741 N N . ARG A 1 94 ? 14.841 1.295 -15.229 1.00 95.56 94 ARG A N 1
ATOM 742 C CA . ARG A 1 94 ? 13.600 0.920 -15.913 1.00 95.56 94 ARG A CA 1
ATOM 743 C C . ARG A 1 94 ? 12.647 0.150 -15.005 1.00 95.56 94 ARG A C 1
ATOM 745 O O . ARG A 1 94 ? 11.457 0.454 -15.011 1.00 95.56 94 ARG A O 1
ATOM 752 N N . TYR A 1 95 ? 13.151 -0.767 -14.177 1.00 97.31 95 TYR A N 1
ATOM 753 C CA . TYR A 1 95 ? 12.338 -1.635 -13.310 1.00 97.31 95 TYR A CA 1
ATOM 754 C C . TYR A 1 95 ? 12.451 -1.293 -11.822 1.00 97.31 95 TYR A C 1
ATOM 756 O O . TYR A 1 95 ? 12.308 -2.171 -10.968 1.00 97.31 95 TYR A O 1
ATOM 764 N N . ARG A 1 96 ? 12.707 -0.017 -11.516 1.00 97.38 96 ARG A N 1
ATOM 765 C CA . ARG A 1 96 ? 12.647 0.532 -10.156 1.00 97.38 96 ARG A CA 1
ATOM 766 C C . ARG A 1 96 ? 11.251 0.426 -9.541 1.00 97.38 96 ARG A C 1
ATOM 768 O O . ARG A 1 96 ? 10.273 0.199 -10.262 1.00 97.38 96 ARG A O 1
ATOM 775 N N . GLY A 1 97 ? 11.151 0.654 -8.235 1.00 97.56 97 GLY A N 1
ATOM 776 C CA . GLY A 1 97 ? 9.874 0.623 -7.523 1.00 97.56 97 GLY A CA 1
ATOM 777 C C . GLY A 1 97 ? 8.826 1.552 -8.144 1.00 97.56 97 GLY A C 1
ATOM 778 O O . GLY A 1 97 ? 9.092 2.731 -8.374 1.00 97.56 97 GLY A O 1
ATOM 779 N N . ARG A 1 98 ? 7.625 1.037 -8.433 1.00 98.06 98 ARG A N 1
ATOM 780 C CA . ARG A 1 98 ? 6.444 1.846 -8.790 1.00 98.06 98 ARG A CA 1
ATOM 781 C C . ARG A 1 98 ? 5.182 1.326 -8.117 1.00 98.06 98 ARG A C 1
ATOM 783 O O . ARG A 1 98 ? 5.062 0.139 -7.808 1.00 98.06 98 ARG A O 1
ATOM 790 N N . GLY A 1 99 ? 4.204 2.203 -7.930 1.00 97.38 99 GLY A N 1
ATOM 791 C CA . GLY A 1 99 ? 2.928 1.820 -7.335 1.00 97.38 99 GLY A CA 1
ATOM 792 C C . GLY A 1 99 ? 2.885 1.988 -5.821 1.00 97.38 99 GLY A C 1
ATOM 793 O O . GLY A 1 99 ? 3.868 2.326 -5.164 1.00 97.38 99 GLY A O 1
ATOM 794 N N . TYR A 1 100 ? 1.721 1.679 -5.257 1.00 98.12 100 TYR A N 1
ATOM 795 C CA . TYR A 1 100 ? 1.474 1.697 -3.813 1.00 98.12 100 TYR A CA 1
ATOM 796 C C . TYR A 1 100 ? 2.373 0.752 -3.006 1.00 98.12 100 TYR A C 1
ATOM 798 O O . TYR A 1 100 ? 2.571 0.987 -1.820 1.00 98.12 100 TYR A O 1
ATOM 806 N N . LEU A 1 101 ? 2.870 -0.320 -3.635 1.00 97.25 101 LEU A N 1
ATOM 807 C CA . LEU A 1 101 ? 3.704 -1.349 -3.007 1.00 97.25 101 LEU A CA 1
ATOM 808 C C . LEU A 1 101 ? 5.069 -1.522 -3.699 1.00 97.25 101 LEU A C 1
ATOM 810 O O . LEU A 1 101 ? 5.676 -2.578 -3.584 1.00 97.25 101 LEU A O 1
ATOM 814 N N . GLN A 1 102 ? 5.517 -0.500 -4.442 1.00 96.94 102 GLN A N 1
ATOM 815 C CA . GLN A 1 102 ? 6.848 -0.430 -5.065 1.00 96.94 102 GLN A CA 1
ATOM 816 C C . GLN A 1 102 ? 7.255 -1.711 -5.819 1.00 96.94 102 GLN A C 1
ATOM 818 O O . GLN A 1 102 ? 8.321 -2.285 -5.586 1.00 96.94 102 GLN A O 1
ATOM 823 N N . ILE A 1 103 ? 6.416 -2.148 -6.771 1.00 97.25 103 ILE A N 1
ATOM 824 C CA . ILE A 1 103 ? 6.754 -3.269 -7.658 1.00 97.25 103 ILE A CA 1
ATOM 825 C C . ILE A 1 103 ? 8.083 -2.950 -8.342 1.00 97.25 103 ILE A C 1
ATOM 827 O O . ILE A 1 103 ? 8.228 -1.901 -8.968 1.00 97.25 103 ILE A O 1
ATOM 831 N N . THR A 1 104 ? 9.039 -3.856 -8.179 1.00 96.69 104 THR A N 1
ATOM 832 C CA . THR A 1 104 ? 10.435 -3.751 -8.624 1.00 96.69 104 THR A CA 1
ATOM 833 C C . THR A 1 104 ? 10.797 -5.044 -9.350 1.00 96.69 104 THR A C 1
ATOM 835 O O . THR A 1 104 ? 10.180 -6.067 -9.051 1.00 96.69 104 THR A O 1
ATOM 838 N N . TRP A 1 105 ? 11.807 -5.016 -10.226 1.00 97.38 105 TRP A N 1
ATOM 839 C CA . TRP A 1 105 ? 12.307 -6.130 -11.057 1.00 97.38 105 TRP A CA 1
ATOM 840 C C . TRP A 1 105 ? 11.509 -6.408 -12.328 1.00 97.38 105 TRP A C 1
ATOM 842 O O . TRP A 1 105 ? 10.282 -6.468 -12.309 1.00 97.38 105 TRP A O 1
ATOM 852 N N . GLU A 1 106 ? 12.221 -6.675 -13.427 1.00 97.88 106 GLU A N 1
ATOM 853 C CA . GLU A 1 106 ? 11.617 -6.989 -14.727 1.00 97.88 106 GLU A CA 1
ATOM 854 C C . GLU A 1 106 ? 10.618 -8.145 -14.645 1.00 97.88 106 GLU A C 1
ATOM 856 O O . GLU A 1 106 ? 9.500 -8.031 -15.143 1.00 97.88 106 GLU A O 1
ATOM 861 N N . SER A 1 107 ? 10.990 -9.237 -13.972 1.00 97.69 107 SER A N 1
ATOM 862 C CA . SER A 1 107 ? 10.133 -10.417 -13.818 1.00 97.69 107 SER A CA 1
ATOM 863 C C . SER A 1 107 ? 8.783 -10.072 -13.194 1.00 97.69 107 SER A C 1
ATOM 865 O O . SER A 1 107 ? 7.749 -10.579 -13.625 1.00 97.69 107 SER A O 1
ATOM 867 N N . ASN A 1 108 ? 8.775 -9.168 -12.214 1.00 98.06 108 ASN A N 1
ATOM 868 C CA . ASN A 1 108 ? 7.555 -8.774 -11.525 1.00 98.06 108 ASN A CA 1
ATOM 869 C C . ASN A 1 108 ? 6.710 -7.835 -12.386 1.00 98.06 108 ASN A C 1
ATOM 871 O O . ASN A 1 108 ? 5.489 -7.981 -12.429 1.00 98.06 108 ASN A O 1
ATOM 875 N N . TYR A 1 109 ? 7.352 -6.914 -13.113 1.00 98.44 109 TYR A N 1
ATOM 876 C CA . TYR A 1 109 ? 6.667 -6.087 -14.107 1.00 98.44 109 TYR A CA 1
ATOM 877 C C . TYR A 1 109 ? 5.997 -6.952 -15.171 1.00 98.44 109 TYR A C 1
ATOM 879 O O . TYR A 1 109 ? 4.826 -6.725 -15.456 1.00 98.44 109 TYR A O 1
ATOM 887 N N . ARG A 1 110 ? 6.687 -7.967 -15.708 1.00 98.44 110 ARG A N 1
ATOM 888 C CA . ARG A 1 110 ? 6.109 -8.890 -16.698 1.00 98.44 110 ARG A CA 1
ATOM 889 C C . ARG A 1 110 ? 4.872 -9.593 -16.145 1.00 98.44 110 ARG A C 1
ATOM 891 O O . ARG A 1 110 ? 3.814 -9.492 -16.749 1.00 98.44 110 ARG A O 1
ATOM 898 N N . ILE A 1 111 ? 4.949 -10.170 -14.942 1.00 98.38 111 ILE A N 1
ATOM 899 C CA . ILE A 1 111 ? 3.787 -10.819 -14.306 1.00 98.38 111 ILE A CA 1
ATOM 900 C C . ILE A 1 111 ? 2.603 -9.850 -14.158 1.00 98.38 111 ILE A C 1
ATOM 902 O O . ILE A 1 111 ? 1.468 -10.213 -14.480 1.00 98.38 111 ILE A O 1
ATOM 906 N N . VAL A 1 112 ? 2.848 -8.623 -13.683 1.00 98.31 112 VAL A N 1
ATOM 907 C CA . VAL A 1 112 ? 1.796 -7.606 -13.525 1.00 98.31 112 VAL A CA 1
ATOM 908 C C . VAL A 1 112 ? 1.199 -7.218 -14.875 1.00 98.31 112 VAL A C 1
ATOM 910 O O . VAL A 1 112 ? -0.020 -7.212 -15.017 1.00 98.31 112 VAL A O 1
ATOM 913 N N . PHE A 1 113 ? 2.030 -6.904 -15.864 1.00 98.31 113 PHE A N 1
ATOM 914 C CA . PHE A 1 113 ? 1.574 -6.424 -17.166 1.00 98.31 113 PHE A CA 1
ATOM 915 C C . PHE A 1 113 ? 0.830 -7.514 -17.940 1.00 98.31 113 PHE A C 1
ATOM 917 O O . PHE A 1 113 ? -0.269 -7.246 -18.427 1.00 98.31 113 PHE A O 1
ATOM 924 N N . ASP A 1 114 ? 1.336 -8.748 -17.938 1.00 98.25 114 ASP A N 1
ATOM 925 C CA . ASP A 1 114 ? 0.667 -9.903 -18.544 1.00 98.25 114 ASP A CA 1
ATOM 926 C C . ASP A 1 114 ? -0.713 -10.129 -17.907 1.00 98.25 114 ASP A C 1
ATOM 928 O O . ASP A 1 114 ? -1.715 -10.277 -18.607 1.00 98.25 114 ASP A O 1
ATOM 932 N N . SER A 1 115 ? -0.796 -10.059 -16.573 1.00 98.00 115 SER A N 1
ATOM 933 C CA . SER A 1 115 ? -2.060 -10.220 -15.835 1.00 98.00 115 SER A CA 1
ATOM 934 C C . SER A 1 115 ? -3.068 -9.096 -16.103 1.00 98.00 115 SER A C 1
ATOM 936 O O . SER A 1 115 ? -4.275 -9.291 -15.948 1.00 98.00 115 SER A O 1
ATOM 938 N N . LEU A 1 116 ? -2.590 -7.912 -16.493 1.00 97.38 116 LEU A N 1
ATOM 939 C CA . LEU A 1 116 ? -3.420 -6.764 -16.862 1.00 97.38 116 LEU A CA 1
ATOM 940 C C . LEU A 1 116 ? -3.710 -6.689 -18.371 1.00 97.38 116 LEU A C 1
ATOM 942 O O . LEU A 1 116 ? -4.440 -5.786 -18.794 1.00 97.38 116 LEU A O 1
ATOM 946 N N . GLY A 1 117 ? -3.166 -7.614 -19.171 1.00 97.81 117 GLY A N 1
ATOM 947 C CA . GLY A 1 117 ? -3.291 -7.617 -20.629 1.00 97.81 117 GLY A CA 1
ATOM 948 C C . GLY A 1 117 ? -2.575 -6.439 -21.297 1.00 97.81 117 GLY A C 1
ATOM 949 O O . GLY A 1 117 ? -3.091 -5.873 -22.260 1.00 97.81 117 GLY A O 1
ATOM 950 N N . LEU A 1 118 ? -1.431 -6.018 -20.753 1.00 97.50 118 LEU A N 1
ATOM 951 C CA . LEU A 1 118 ? -0.619 -4.907 -21.250 1.00 97.50 118 LEU A CA 1
ATOM 952 C C . LEU A 1 118 ? 0.723 -5.424 -21.777 1.00 97.50 118 LEU A C 1
ATOM 954 O O . LEU A 1 118 ? 1.361 -6.259 -21.148 1.00 97.50 118 LEU A O 1
ATOM 958 N N . ALA A 1 119 ? 1.196 -4.882 -22.899 1.00 97.44 119 ALA A N 1
ATOM 959 C CA . ALA A 1 119 ? 2.512 -5.213 -23.441 1.00 97.44 119 ALA A CA 1
ATOM 960 C C . ALA A 1 119 ? 3.594 -4.343 -22.782 1.00 97.44 119 ALA A C 1
ATOM 962 O O . ALA A 1 119 ? 3.759 -3.185 -23.154 1.00 97.44 119 ALA A O 1
ATOM 963 N N . LEU A 1 120 ? 4.331 -4.881 -21.802 1.00 97.75 120 LEU A N 1
ATOM 964 C CA . LEU A 1 120 ? 5.364 -4.139 -21.054 1.00 97.75 120 LEU A CA 1
ATOM 965 C C . LEU A 1 120 ? 6.384 -3.436 -21.964 1.00 97.75 120 LEU A C 1
ATOM 967 O O . LEU A 1 120 ? 6.746 -2.283 -21.730 1.00 97.75 120 LEU A O 1
ATOM 971 N N . ASP A 1 121 ? 6.822 -4.126 -23.015 1.00 97.62 121 ASP A N 1
ATOM 972 C CA . ASP A 1 121 ? 7.860 -3.646 -23.930 1.00 97.62 121 ASP A CA 1
ATOM 973 C C . ASP A 1 121 ? 7.369 -2.516 -24.861 1.00 97.62 121 ASP A C 1
ATOM 975 O O . ASP A 1 121 ? 8.179 -1.867 -25.516 1.00 97.62 121 ASP A O 1
ATOM 979 N N . ALA A 1 122 ? 6.060 -2.224 -24.881 1.00 97.62 122 ALA A N 1
ATOM 980 C CA . ALA A 1 122 ? 5.477 -1.125 -25.654 1.00 97.62 122 ALA A CA 1
ATOM 981 C C . ALA A 1 122 ? 5.594 0.249 -24.968 1.00 97.62 122 ALA A C 1
ATOM 983 O O . ALA A 1 122 ? 5.202 1.249 -25.562 1.00 97.62 122 ALA A O 1
ATOM 984 N N . PHE A 1 123 ? 6.099 0.308 -23.729 1.00 97.88 123 PHE A N 1
ATOM 985 C CA . PHE A 1 123 ? 6.148 1.538 -22.937 1.00 97.88 123 PHE A CA 1
ATOM 986 C C . PHE A 1 123 ? 7.585 1.972 -22.628 1.00 97.88 123 PHE A C 1
ATOM 988 O O . PHE A 1 123 ? 8.423 1.192 -22.157 1.00 97.88 123 PHE A O 1
ATOM 995 N N . SER A 1 124 ? 7.862 3.254 -22.836 1.00 97.56 124 SER A N 1
ATOM 996 C CA . SER A 1 124 ? 9.045 3.946 -22.323 1.00 97.56 124 SER A CA 1
ATOM 997 C C . SER A 1 124 ? 8.995 4.100 -20.798 1.00 97.56 124 SER A C 1
ATOM 999 O O . SER A 1 124 ? 7.954 3.939 -20.162 1.00 97.56 124 SER A O 1
ATOM 1001 N N . ASP A 1 125 ? 10.120 4.458 -20.182 1.00 95.69 125 ASP A N 1
ATOM 1002 C CA . ASP A 1 125 ? 10.201 4.605 -18.723 1.00 95.69 125 ASP A CA 1
ATOM 1003 C C . ASP A 1 125 ? 9.275 5.707 -18.179 1.00 95.69 125 ASP A C 1
ATOM 1005 O O . ASP A 1 125 ? 8.703 5.549 -17.096 1.00 95.69 125 ASP A O 1
ATOM 1009 N N . ALA A 1 126 ? 9.097 6.790 -18.944 1.00 96.00 126 ALA A N 1
ATOM 1010 C CA . ALA A 1 126 ? 8.187 7.886 -18.615 1.00 96.00 126 ALA A CA 1
ATOM 1011 C C . ALA A 1 126 ? 6.714 7.468 -18.758 1.00 96.00 126 ALA A C 1
ATOM 1013 O O . ALA A 1 126 ? 5.875 7.844 -17.937 1.00 96.00 126 ALA A O 1
ATOM 1014 N N . GLU A 1 127 ? 6.394 6.649 -19.763 1.00 97.81 127 GLU A N 1
ATOM 1015 C CA . GLU A 1 127 ? 5.054 6.074 -19.911 1.00 97.81 127 GLU A CA 1
ATOM 1016 C C . GLU A 1 127 ? 4.745 5.087 -18.788 1.00 97.81 127 GLU A C 1
ATOM 1018 O O . GLU A 1 127 ? 3.630 5.099 -18.275 1.00 97.81 127 GLU A O 1
ATOM 1023 N N . LEU A 1 128 ? 5.725 4.300 -18.327 1.00 97.62 128 LEU A N 1
ATOM 1024 C CA . LEU A 1 128 ? 5.563 3.456 -17.140 1.00 97.62 128 LEU A CA 1
ATOM 1025 C C . LEU A 1 128 ? 5.248 4.296 -15.892 1.00 97.62 128 LEU A C 1
ATOM 1027 O O . LEU A 1 128 ? 4.343 3.944 -15.134 1.00 97.62 128 LEU A O 1
ATOM 1031 N N . ASP A 1 129 ? 5.923 5.431 -15.688 1.00 96.44 129 ASP A N 1
ATOM 1032 C CA . ASP A 1 129 ? 5.602 6.343 -14.580 1.00 96.44 129 ASP A CA 1
ATOM 1033 C C . ASP A 1 129 ? 4.185 6.918 -14.683 1.00 96.44 129 ASP A C 1
ATOM 1035 O O . ASP A 1 129 ? 3.473 7.016 -13.680 1.00 96.44 129 ASP A O 1
ATOM 1039 N N . ALA A 1 130 ? 3.756 7.296 -15.888 1.00 97.38 130 ALA A N 1
ATOM 1040 C CA . ALA A 1 130 ? 2.406 7.796 -16.120 1.00 97.38 130 ALA A CA 1
ATOM 1041 C C . ALA A 1 130 ? 1.346 6.700 -15.925 1.00 97.38 130 ALA A C 1
ATOM 1043 O O . ALA A 1 130 ? 0.306 6.952 -15.314 1.00 97.38 130 ALA A O 1
ATOM 1044 N N . LEU A 1 131 ? 1.614 5.479 -16.394 1.00 97.50 131 LEU A N 1
ATOM 1045 C CA . LEU A 1 131 ? 0.722 4.330 -16.260 1.00 97.50 131 LEU A CA 1
ATOM 1046 C C . LEU A 1 131 ? 0.484 3.978 -14.800 1.00 97.50 131 LEU A C 1
ATOM 1048 O O . LEU A 1 131 ? -0.667 3.836 -14.399 1.00 97.50 131 LEU A O 1
ATOM 1052 N N . PHE A 1 132 ? 1.537 3.894 -13.985 1.00 97.38 132 PHE A N 1
ATOM 1053 C CA . PHE A 1 132 ? 1.384 3.553 -12.571 1.00 97.38 132 PHE A CA 1
ATOM 1054 C C . PHE A 1 132 ? 0.609 4.606 -11.772 1.00 97.38 132 PHE A C 1
ATOM 1056 O O . PHE A 1 132 ? 0.139 4.282 -10.688 1.00 97.38 132 PHE A O 1
ATOM 1063 N N . LYS A 1 133 ? 0.404 5.827 -12.280 1.00 96.12 133 LYS A N 1
ATOM 1064 C CA . LYS A 1 133 ? -0.496 6.818 -11.659 1.00 96.12 133 LYS A CA 1
ATOM 1065 C C . LYS A 1 133 ? -1.976 6.574 -11.966 1.00 96.12 133 LYS A C 1
ATOM 1067 O O . LYS A 1 133 ? -2.831 7.160 -11.311 1.00 96.12 133 LYS A O 1
ATOM 1072 N N . GLN A 1 134 ? -2.292 5.734 -12.949 1.00 97.12 134 GLN A N 1
ATOM 1073 C CA . GLN A 1 134 ? -3.666 5.393 -13.302 1.00 97.12 134 GLN A CA 1
ATOM 1074 C C . GLN A 1 134 ? -4.190 4.292 -12.379 1.00 97.12 134 GLN A C 1
ATOM 1076 O O . GLN A 1 134 ? -3.553 3.248 -12.235 1.00 97.12 134 GLN A O 1
ATOM 1081 N N . ASP A 1 135 ? -5.394 4.473 -11.832 1.00 97.00 135 ASP A N 1
ATOM 1082 C CA . ASP A 1 135 ? -6.026 3.525 -10.901 1.00 97.00 135 ASP A CA 1
ATOM 1083 C C . ASP A 1 135 ? -6.034 2.081 -11.416 1.00 97.00 135 ASP A C 1
ATOM 1085 O O . ASP A 1 135 ? -5.753 1.151 -10.659 1.00 97.00 135 ASP A O 1
ATOM 1089 N N . LYS A 1 136 ? -6.299 1.883 -12.717 1.00 96.19 136 LYS A N 1
ATOM 1090 C CA . LYS A 1 136 ? -6.317 0.551 -13.343 1.00 96.19 136 LYS A CA 1
ATOM 1091 C C . LYS A 1 136 ? -4.994 -0.193 -13.137 1.00 96.19 136 LYS A C 1
ATOM 1093 O O . LYS A 1 136 ? -5.014 -1.374 -12.806 1.00 96.19 136 LYS A O 1
ATOM 1098 N N . VAL A 1 137 ? -3.864 0.485 -13.329 1.00 97.75 137 VAL A N 1
ATOM 1099 C CA . VAL A 1 137 ? -2.531 -0.122 -13.202 1.00 97.75 137 VAL A CA 1
ATOM 1100 C C . VAL A 1 137 ? -2.085 -0.117 -11.744 1.00 97.75 137 VAL A C 1
ATOM 1102 O O . VAL A 1 137 ? -1.634 -1.145 -11.251 1.00 97.75 137 VAL A O 1
ATOM 1105 N N . ALA A 1 138 ? -2.275 0.992 -11.025 1.00 98.00 138 ALA A N 1
ATOM 1106 C CA . ALA A 1 138 ? -1.870 1.132 -9.629 1.00 98.00 138 ALA A CA 1
ATOM 1107 C C . ALA A 1 138 ? -2.538 0.088 -8.722 1.00 98.00 138 ALA A C 1
ATOM 1109 O O . ALA A 1 138 ? -1.859 -0.628 -7.985 1.00 98.00 138 ALA A O 1
ATOM 1110 N N . PHE A 1 139 ? -3.868 -0.030 -8.791 1.00 98.50 139 PHE A N 1
ATOM 1111 C CA . PHE A 1 139 ? -4.623 -1.013 -8.016 1.00 98.50 139 PHE A CA 1
ATOM 1112 C C . PHE A 1 139 ? -4.549 -2.409 -8.629 1.00 98.50 139 PHE A C 1
ATOM 1114 O O . PHE A 1 139 ? -4.527 -3.390 -7.887 1.00 98.50 139 PHE A O 1
ATOM 1121 N N . GLY A 1 140 ? -4.452 -2.505 -9.958 1.00 98.12 140 GLY A N 1
ATOM 1122 C CA . GLY A 1 140 ? -4.223 -3.767 -10.656 1.00 98.12 140 GLY A CA 1
ATOM 1123 C C . GLY A 1 140 ? -2.939 -4.454 -10.194 1.00 98.12 140 GLY A C 1
ATOM 1124 O O . GLY A 1 140 ? -2.971 -5.630 -9.852 1.00 98.12 140 GLY A O 1
ATOM 1125 N N . ALA A 1 141 ? -1.838 -3.712 -10.072 1.00 98.00 141 ALA A N 1
ATOM 1126 C CA . ALA A 1 141 ? -0.565 -4.228 -9.580 1.00 98.00 141 ALA A CA 1
ATOM 1127 C C . ALA A 1 141 ? -0.668 -4.784 -8.150 1.00 98.00 141 ALA A C 1
ATOM 1129 O O . ALA A 1 141 ? -0.171 -5.875 -7.880 1.00 98.00 141 ALA A O 1
ATOM 1130 N N . ILE A 1 142 ? -1.368 -4.081 -7.249 1.00 97.94 142 ILE A N 1
ATOM 1131 C CA . ILE A 1 142 ? -1.647 -4.590 -5.896 1.00 97.94 142 ILE A CA 1
ATOM 1132 C C . ILE A 1 142 ? -2.471 -5.878 -5.983 1.00 97.94 142 ILE A C 1
ATOM 1134 O O . ILE A 1 142 ? -2.129 -6.872 -5.349 1.00 97.94 142 ILE A O 1
ATOM 1138 N N . ARG A 1 143 ? -3.538 -5.889 -6.790 1.00 97.75 143 ARG A N 1
ATOM 1139 C CA . ARG A 1 143 ? -4.397 -7.067 -6.940 1.00 97.75 143 ARG A CA 1
ATOM 1140 C C . ARG A 1 143 ? -3.601 -8.285 -7.390 1.00 97.75 143 ARG A C 1
ATOM 1142 O O . ARG A 1 143 ? -3.734 -9.330 -6.761 1.00 97.75 143 ARG A O 1
ATOM 1149 N N . VAL A 1 144 ? -2.768 -8.125 -8.420 1.00 97.50 144 VAL A N 1
ATOM 1150 C CA . VAL A 1 144 ? -1.920 -9.195 -8.963 1.00 97.50 144 VAL A CA 1
ATOM 1151 C C . VAL A 1 144 ? -0.913 -9.666 -7.919 1.00 97.50 144 VAL A C 1
ATOM 1153 O O . VAL A 1 144 ? -0.805 -10.867 -7.701 1.00 97.50 144 VAL A O 1
ATOM 1156 N N . LEU A 1 145 ? -0.256 -8.750 -7.199 1.00 96.19 145 LEU A N 1
ATOM 1157 C CA . LEU A 1 145 ? 0.642 -9.095 -6.091 1.00 96.19 145 LEU A CA 1
ATOM 1158 C C . LEU A 1 145 ? -0.039 -9.992 -5.047 1.00 96.19 145 LEU A C 1
ATOM 1160 O O . LEU A 1 145 ? 0.576 -10.919 -4.535 1.00 96.19 145 LEU A O 1
ATOM 1164 N N . PHE A 1 146 ? -1.310 -9.739 -4.736 1.00 95.50 146 PHE A N 1
ATOM 1165 C CA . PHE A 1 146 ? -2.062 -10.526 -3.758 1.00 95.50 146 PHE A CA 1
ATOM 1166 C C . PHE A 1 146 ? -2.715 -11.799 -4.319 1.00 95.50 146 PHE A C 1
ATOM 1168 O O . PHE A 1 146 ? -3.192 -12.617 -3.528 1.00 95.50 146 PHE A O 1
ATOM 1175 N N . SER A 1 147 ? -2.782 -11.967 -5.642 1.00 94.56 147 SER A N 1
ATOM 1176 C CA . SER A 1 147 ? -3.438 -13.114 -6.287 1.00 94.56 147 SER A CA 1
ATOM 1177 C C . SER A 1 147 ? -2.485 -14.066 -7.005 1.00 94.56 147 SER A C 1
ATOM 1179 O O . SER A 1 147 ? -2.866 -15.207 -7.248 1.00 94.56 147 SER A O 1
ATOM 1181 N N . ASP A 1 148 ? -1.284 -13.617 -7.362 1.00 95.31 148 ASP A N 1
ATOM 1182 C CA . ASP A 1 148 ? -0.300 -14.406 -8.098 1.00 95.31 148 ASP A CA 1
ATOM 1183 C C . ASP A 1 148 ? 0.851 -14.841 -7.183 1.00 95.31 148 ASP A C 1
ATOM 1185 O O . ASP A 1 148 ? 1.681 -14.035 -6.751 1.00 95.31 148 ASP A O 1
ATOM 1189 N N . GLU A 1 149 ? 0.920 -16.143 -6.896 1.00 94.19 149 GLU A N 1
ATOM 1190 C CA . GLU A 1 149 ? 1.915 -16.704 -5.976 1.00 94.19 149 GLU A CA 1
ATOM 1191 C C . GLU A 1 149 ? 3.362 -16.568 -6.472 1.00 94.19 149 GLU A C 1
ATOM 1193 O O . GLU A 1 149 ? 4.286 -16.717 -5.667 1.00 94.19 149 GLU A O 1
ATOM 1198 N N . ARG A 1 150 ? 3.575 -16.258 -7.760 1.00 94.06 150 ARG A N 1
ATOM 1199 C CA . ARG A 1 150 ? 4.909 -15.966 -8.305 1.00 94.06 150 ARG A CA 1
ATOM 1200 C C . ARG A 1 150 ? 5.472 -14.654 -7.763 1.00 94.06 150 ARG A C 1
ATOM 1202 O O . ARG A 1 150 ? 6.688 -14.525 -7.672 1.00 94.06 150 ARG A O 1
ATOM 1209 N N . LEU A 1 151 ? 4.605 -13.701 -7.406 1.00 93.44 151 LEU A N 1
ATOM 1210 C CA . LEU A 1 151 ? 5.008 -12.429 -6.800 1.00 93.44 151 LEU A CA 1
ATOM 1211 C C . LEU A 1 151 ? 5.052 -12.523 -5.280 1.00 93.44 151 LEU A C 1
ATOM 1213 O O . LEU A 1 151 ? 6.018 -12.091 -4.653 1.00 93.44 151 LEU A O 1
ATOM 1217 N N . LEU A 1 152 ? 3.995 -13.071 -4.680 1.00 93.19 152 LEU A N 1
ATOM 1218 C CA . LEU A 1 152 ? 3.887 -13.168 -3.235 1.00 93.19 152 LEU A CA 1
ATOM 1219 C C . LEU A 1 152 ? 3.163 -14.452 -2.855 1.00 93.19 152 LEU A C 1
ATOM 1221 O O . LEU A 1 152 ? 1.977 -14.638 -3.115 1.00 93.19 152 LEU A O 1
ATOM 1225 N N . LYS A 1 153 ? 3.888 -15.362 -2.208 1.00 92.44 153 LYS A N 1
ATOM 1226 C CA . LYS A 1 153 ? 3.344 -16.665 -1.834 1.00 92.44 153 LYS A CA 1
ATOM 1227 C C . LYS A 1 153 ? 2.372 -16.528 -0.664 1.00 92.44 153 LYS A C 1
ATOM 1229 O O . LYS A 1 153 ? 2.806 -16.221 0.446 1.00 92.44 153 LYS A O 1
ATOM 1234 N N . LYS A 1 154 ? 1.092 -16.824 -0.911 1.00 89.19 154 LYS A N 1
ATOM 1235 C CA . LYS A 1 154 ? 0.014 -16.941 0.092 1.00 89.19 154 LYS A CA 1
ATOM 1236 C C . LYS A 1 154 ? -0.124 -15.761 1.079 1.00 89.19 154 LYS A C 1
ATOM 1238 O O . LYS A 1 154 ? -0.342 -15.997 2.267 1.00 89.19 154 LYS A O 1
ATOM 1243 N N . PRO A 1 155 ? -0.072 -14.493 0.629 1.00 91.94 155 PRO A N 1
ATOM 1244 C CA . PRO A 1 155 ? -0.099 -13.340 1.531 1.00 91.94 155 PRO A CA 1
ATOM 1245 C C . PRO A 1 155 ? -1.341 -13.312 2.419 1.00 91.94 155 PRO A C 1
ATOM 1247 O O . PRO A 1 155 ? -1.277 -12.950 3.587 1.00 91.94 155 PRO A O 1
ATOM 1250 N N . PHE A 1 156 ? -2.488 -13.725 1.887 1.00 93.12 156 PHE A N 1
ATOM 1251 C CA . PHE A 1 156 ? -3.733 -13.741 2.639 1.00 93.12 156 PHE A CA 1
ATOM 1252 C C . PHE A 1 156 ? -3.792 -14.793 3.742 1.00 93.12 156 PHE A C 1
ATOM 1254 O O . PHE A 1 156 ? -4.486 -14.546 4.727 1.00 93.12 156 PHE A O 1
ATOM 1261 N N . ASP A 1 157 ? -3.077 -15.907 3.600 1.00 94.12 157 ASP A N 1
ATOM 1262 C CA . ASP A 1 157 ? -3.000 -16.929 4.645 1.00 94.12 157 ASP A CA 1
ATOM 1263 C C . ASP A 1 157 ? -2.185 -16.391 5.821 1.00 94.12 157 ASP A C 1
ATOM 1265 O O . ASP A 1 157 ? -2.588 -16.525 6.975 1.00 94.12 157 ASP A O 1
ATOM 1269 N N . ASP A 1 158 ? -1.080 -15.698 5.536 1.00 94.19 158 ASP A N 1
ATOM 1270 C CA . ASP A 1 158 ? -0.263 -15.071 6.573 1.00 94.19 158 ASP A CA 1
ATOM 1271 C C . ASP A 1 158 ? -1.047 -14.017 7.344 1.00 94.19 158 ASP A C 1
ATOM 1273 O O . ASP A 1 158 ? -1.075 -14.036 8.573 1.00 94.19 158 ASP A O 1
ATOM 1277 N N . LEU A 1 159 ? -1.731 -13.125 6.624 1.00 96.25 159 LEU A N 1
ATOM 1278 C CA . LEU A 1 159 ? -2.529 -12.074 7.246 1.00 96.25 159 LEU A CA 1
ATOM 1279 C C . LEU A 1 159 ? -3.681 -12.646 8.083 1.00 96.25 159 LEU A C 1
ATOM 1281 O O . LEU A 1 159 ? -3.950 -12.137 9.170 1.00 96.25 159 LEU A O 1
ATOM 1285 N N . ALA A 1 160 ? -4.337 -13.710 7.612 1.00 95.38 160 ALA A N 1
ATOM 1286 C CA . ALA A 1 160 ? -5.401 -14.380 8.357 1.00 95.38 160 ALA A CA 1
ATOM 1287 C C . ALA A 1 160 ? -4.883 -15.066 9.634 1.00 95.38 160 ALA A C 1
ATOM 1289 O O . ALA A 1 160 ? -5.596 -15.110 10.636 1.00 95.38 160 ALA A O 1
ATOM 1290 N N . LEU A 1 161 ? -3.643 -15.563 9.609 1.00 96.88 161 LEU A N 1
ATOM 1291 C CA . LEU A 1 161 ? -2.966 -16.193 10.747 1.00 96.88 161 LEU A CA 1
ATOM 1292 C C . LEU A 1 161 ? -2.233 -15.194 11.659 1.00 96.88 161 LEU A C 1
ATOM 1294 O O . LEU A 1 161 ? -1.604 -15.613 12.627 1.00 96.88 161 LEU A O 1
ATOM 1298 N N . GLY A 1 162 ? -2.280 -13.891 11.362 1.00 97.31 162 GLY A N 1
ATOM 1299 C CA . GLY A 1 162 ? -1.571 -12.862 12.129 1.00 97.31 162 GLY A CA 1
ATOM 1300 C C . GLY A 1 162 ? -0.050 -12.847 11.930 1.00 97.31 162 GLY A C 1
ATOM 1301 O O . GLY A 1 162 ? 0.659 -12.230 12.720 1.00 97.31 162 GLY A O 1
ATOM 1302 N N . LYS A 1 163 ? 0.460 -13.493 10.876 1.00 98.00 163 LYS A N 1
ATOM 1303 C CA . LYS A 1 163 ? 1.885 -13.578 10.509 1.00 98.00 163 LYS A CA 1
ATOM 1304 C C . LYS A 1 163 ? 2.354 -12.323 9.766 1.00 98.00 163 LYS A C 1
ATOM 1306 O O . LYS A 1 163 ? 2.770 -12.362 8.604 1.00 98.00 163 LYS A O 1
ATOM 1311 N N . TYR A 1 164 ? 2.201 -11.165 10.406 1.00 98.31 164 TYR A N 1
ATOM 1312 C CA . TYR A 1 164 ? 2.464 -9.870 9.770 1.00 98.31 164 TYR A CA 1
ATOM 1313 C C . TYR A 1 164 ? 3.944 -9.675 9.446 1.00 98.31 164 TYR A C 1
ATOM 1315 O O . TYR A 1 164 ? 4.274 -9.093 8.410 1.00 98.31 164 TYR A O 1
ATOM 1323 N N . LYS A 1 165 ? 4.837 -10.197 10.293 1.00 98.06 165 LYS A N 1
ATOM 1324 C CA . LYS A 1 165 ? 6.276 -10.147 10.050 1.00 98.06 165 LYS A CA 1
ATOM 1325 C C . LYS A 1 165 ? 6.654 -10.914 8.792 1.00 98.06 165 LYS A C 1
ATOM 1327 O O . LYS A 1 165 ? 7.334 -10.363 7.932 1.00 98.06 165 LYS A O 1
ATOM 1332 N N . GLU A 1 166 ? 6.180 -12.144 8.642 1.00 97.25 166 GLU A N 1
ATOM 1333 C CA . GLU A 1 166 ? 6.467 -12.992 7.485 1.00 97.25 166 GLU A CA 1
ATOM 1334 C C . GLU A 1 166 ? 5.852 -12.441 6.199 1.00 97.25 166 GLU A C 1
ATOM 1336 O O . GLU A 1 166 ? 6.451 -12.578 5.128 1.00 97.25 166 GLU A O 1
ATOM 1341 N N . PHE A 1 167 ? 4.677 -11.815 6.297 1.00 97.56 167 PHE A N 1
ATOM 1342 C CA . PHE A 1 167 ? 4.084 -11.065 5.193 1.00 97.56 167 PHE A CA 1
ATOM 1343 C C . PHE A 1 167 ? 5.001 -9.907 4.764 1.00 97.56 167 PHE A C 1
ATOM 1345 O O . PHE A 1 167 ? 5.396 -9.836 3.601 1.00 97.56 167 PHE A O 1
ATOM 1352 N N . GLY A 1 168 ? 5.410 -9.040 5.697 1.00 97.44 168 GLY A N 1
ATOM 1353 C CA . GLY A 1 168 ? 6.277 -7.900 5.386 1.00 97.44 168 GLY A CA 1
ATOM 1354 C C . GLY A 1 168 ? 7.673 -8.310 4.901 1.00 97.44 168 GLY A C 1
ATOM 1355 O O . GLY A 1 168 ? 8.205 -7.712 3.968 1.00 97.44 168 GLY A O 1
ATOM 1356 N N . THR A 1 169 ? 8.258 -9.363 5.476 1.00 96.62 169 THR A N 1
ATOM 1357 C CA . THR A 1 169 ? 9.552 -9.895 5.028 1.00 96.62 169 THR A CA 1
ATOM 1358 C C . THR A 1 169 ? 9.480 -10.437 3.611 1.00 96.62 169 THR A C 1
ATOM 1360 O O . THR A 1 169 ? 10.410 -10.205 2.849 1.00 96.62 169 THR A O 1
ATOM 1363 N N . ARG A 1 170 ? 8.391 -11.105 3.216 1.00 94.56 170 ARG A N 1
ATOM 1364 C CA . ARG A 1 170 ? 8.224 -11.532 1.821 1.00 94.56 170 ARG A CA 1
ATOM 1365 C C . ARG A 1 170 ? 7.968 -10.369 0.871 1.00 94.56 170 ARG A C 1
ATOM 1367 O O . ARG A 1 170 ? 8.462 -10.406 -0.246 1.00 94.56 170 ARG A O 1
ATOM 1374 N N . LEU A 1 171 ? 7.228 -9.355 1.316 1.00 94.69 171 LEU A N 1
ATOM 1375 C CA . LEU A 1 171 ? 6.913 -8.190 0.496 1.00 94.69 171 LEU A CA 1
ATOM 1376 C C . LEU A 1 171 ? 8.171 -7.401 0.095 1.00 94.69 171 LEU A C 1
ATOM 1378 O O . LEU A 1 171 ? 8.301 -7.014 -1.059 1.00 94.69 171 LEU A O 1
ATOM 1382 N N . ASN A 1 172 ? 9.090 -7.167 1.036 1.00 94.31 172 ASN A N 1
ATOM 1383 C CA . ASN A 1 172 ? 10.261 -6.307 0.813 1.00 94.31 172 ASN A CA 1
ATOM 1384 C C . ASN A 1 172 ? 11.600 -7.069 0.746 1.00 94.31 172 ASN A C 1
ATOM 1386 O O . ASN A 1 172 ? 12.607 -6.522 0.310 1.00 94.31 172 ASN A O 1
ATOM 1390 N N . GLY A 1 173 ? 11.639 -8.324 1.197 1.00 93.06 173 GLY A N 1
ATOM 1391 C CA . GLY A 1 173 ? 12.856 -9.140 1.278 1.00 93.06 173 GLY A CA 1
ATOM 1392 C C . GLY A 1 173 ? 13.670 -8.960 2.566 1.00 93.06 173 GLY A C 1
ATOM 1393 O O . GLY A 1 173 ? 14.691 -9.621 2.734 1.00 93.06 173 GLY A O 1
ATOM 1394 N N . SER A 1 174 ? 13.238 -8.098 3.497 1.00 95.69 174 SER A N 1
ATOM 1395 C CA . SER A 1 174 ? 13.984 -7.779 4.723 1.00 95.69 174 SER A CA 1
ATOM 1396 C C . SER A 1 174 ? 13.261 -8.217 6.011 1.00 95.69 174 SER A C 1
ATOM 1398 O O . SER A 1 174 ? 12.102 -7.849 6.238 1.00 95.69 174 SER A O 1
ATOM 1400 N N . PRO A 1 175 ? 13.934 -8.939 6.932 1.00 96.81 175 PRO A N 1
ATOM 1401 C CA . PRO A 1 175 ? 13.404 -9.220 8.270 1.00 96.81 175 PRO A CA 1
ATOM 1402 C C . PRO A 1 175 ? 13.119 -7.955 9.087 1.00 96.81 175 PRO A C 1
ATOM 1404 O O . PRO A 1 175 ? 12.142 -7.906 9.835 1.00 96.81 175 PRO A O 1
ATOM 1407 N N . TYR A 1 176 ? 13.944 -6.916 8.920 1.00 97.62 176 TYR A N 1
ATOM 1408 C CA . TYR A 1 176 ? 13.756 -5.628 9.590 1.00 97.62 176 TYR A CA 1
ATOM 1409 C C . TYR A 1 176 ? 12.481 -4.925 9.112 1.00 97.62 176 TYR A C 1
ATOM 1411 O O . TYR A 1 176 ? 11.714 -4.394 9.921 1.00 97.62 176 TYR A O 1
ATOM 1419 N N . TYR A 1 177 ? 12.220 -4.980 7.802 1.00 97.69 177 TYR A N 1
ATOM 1420 C CA . TYR A 1 177 ? 10.968 -4.489 7.235 1.00 97.69 177 TYR A CA 1
ATOM 1421 C C . TYR A 1 177 ? 9.773 -5.226 7.844 1.00 97.69 177 TYR A C 1
ATOM 1423 O O . TYR A 1 177 ? 8.853 -4.588 8.353 1.00 97.69 177 TYR A O 1
ATOM 1431 N N . GLY A 1 178 ? 9.819 -6.563 7.850 1.00 98.06 178 GLY A N 1
ATOM 1432 C CA . GLY A 1 178 ? 8.763 -7.395 8.429 1.00 98.06 178 GLY A CA 1
ATOM 1433 C C . GLY A 1 178 ? 8.479 -7.053 9.889 1.00 98.06 178 GLY A C 1
ATOM 1434 O O . GLY A 1 178 ? 7.325 -6.852 10.261 1.00 98.06 178 GLY A O 1
ATOM 1435 N N . GLN A 1 179 ? 9.526 -6.897 10.704 1.00 98.56 179 GLN A N 1
ATOM 1436 C CA . GLN A 1 179 ? 9.366 -6.535 12.113 1.00 98.56 179 GLN A CA 1
ATOM 1437 C C . GLN A 1 179 ? 8.733 -5.148 12.287 1.00 98.56 179 GLN A C 1
ATOM 1439 O O . GLN A 1 179 ? 7.849 -4.966 13.124 1.00 98.56 179 GLN A O 1
ATOM 1444 N N . THR A 1 180 ? 9.167 -4.167 11.491 1.00 98.38 180 THR A N 1
ATOM 1445 C CA . THR A 1 180 ? 8.596 -2.813 11.510 1.00 98.38 180 THR A CA 1
ATOM 1446 C C . THR A 1 180 ? 7.113 -2.835 11.140 1.00 98.38 180 THR A C 1
ATOM 1448 O O . THR A 1 180 ? 6.299 -2.203 11.821 1.00 98.38 180 THR A O 1
ATOM 1451 N N . LEU A 1 181 ? 6.746 -3.592 10.104 1.00 98.56 181 LEU A N 1
ATOM 1452 C CA . LEU A 1 181 ? 5.359 -3.744 9.675 1.00 98.56 181 LEU A CA 1
ATOM 1453 C C . LEU A 1 181 ? 4.505 -4.384 10.774 1.00 98.56 181 LEU A C 1
ATOM 1455 O O . LEU A 1 181 ? 3.461 -3.835 11.123 1.00 98.56 181 LEU A O 1
ATOM 1459 N N . GLU A 1 182 ? 4.952 -5.493 11.364 1.00 98.62 182 GLU A N 1
ATOM 1460 C CA . GLU A 1 182 ? 4.250 -6.154 12.471 1.00 98.62 182 GLU A CA 1
ATOM 1461 C C . GLU A 1 182 ? 4.035 -5.207 13.655 1.00 98.62 182 GLU A C 1
ATOM 1463 O O . GLU A 1 182 ? 2.913 -5.074 14.150 1.00 98.62 182 GLU A O 1
ATOM 1468 N N . ASN A 1 183 ? 5.080 -4.480 14.062 1.00 98.69 183 ASN A N 1
ATOM 1469 C CA . ASN A 1 183 ? 4.993 -3.513 15.153 1.00 98.69 183 ASN A CA 1
ATOM 1470 C C . ASN A 1 183 ? 3.923 -2.449 14.873 1.00 98.69 183 ASN A C 1
ATOM 1472 O O . ASN A 1 183 ? 3.126 -2.132 15.761 1.00 98.69 183 ASN A O 1
ATOM 1476 N N . ARG A 1 184 ? 3.858 -1.932 13.636 1.00 98.75 184 ARG A N 1
ATOM 1477 C CA . ARG A 1 184 ? 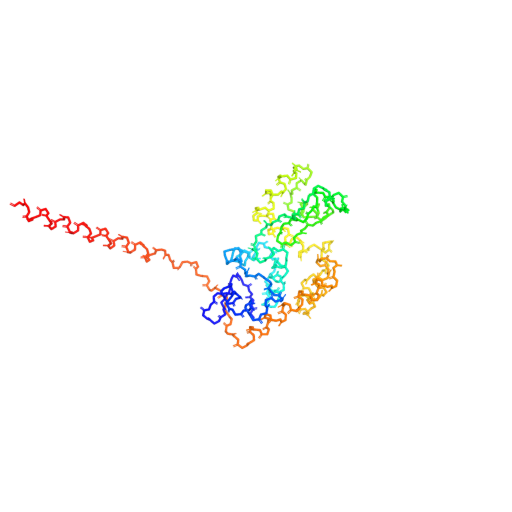2.824 -0.975 13.205 1.00 98.75 184 ARG A CA 1
ATOM 1478 C C . ARG A 1 184 ? 1.429 -1.580 13.284 1.00 98.75 184 ARG A C 1
ATOM 1480 O O . ARG A 1 184 ? 0.543 -0.969 13.880 1.00 98.75 184 ARG A O 1
ATOM 1487 N N . VAL A 1 185 ? 1.238 -2.776 12.728 1.00 98.69 185 VAL A N 1
ATOM 1488 C CA . VAL A 1 185 ? -0.060 -3.469 12.737 1.00 98.69 185 VAL A CA 1
ATOM 1489 C C . VAL A 1 185 ? -0.547 -3.680 14.164 1.00 98.69 185 VAL A C 1
ATOM 1491 O O . VAL A 1 185 ? -1.645 -3.244 14.512 1.00 98.69 185 VAL A O 1
ATOM 1494 N N . MET A 1 186 ? 0.290 -4.267 15.018 1.00 98.69 186 MET A N 1
ATOM 1495 C CA . MET A 1 186 ? -0.071 -4.562 16.403 1.00 98.69 186 MET A CA 1
ATOM 1496 C C . MET A 1 186 ? -0.294 -3.295 17.234 1.00 98.69 186 MET A C 1
ATOM 1498 O O . MET A 1 186 ? -1.119 -3.294 18.147 1.00 98.69 186 MET A O 1
ATOM 1502 N N . TYR A 1 187 ? 0.416 -2.202 16.942 1.00 98.62 187 TYR A N 1
ATOM 1503 C CA . TYR A 1 187 ? 0.165 -0.915 17.592 1.00 98.62 187 TYR A CA 1
ATOM 1504 C C . TYR A 1 187 ? -1.221 -0.368 17.236 1.00 98.62 187 TYR A C 1
ATOM 1506 O O . TYR A 1 187 ? -1.990 -0.013 18.130 1.00 98.62 187 TYR A O 1
ATOM 1514 N N . ILE A 1 188 ? -1.565 -0.338 15.945 1.00 98.50 188 ILE A N 1
ATOM 1515 C CA . ILE A 1 188 ? -2.862 0.171 15.485 1.00 98.50 188 ILE A CA 1
ATOM 1516 C C . ILE A 1 188 ? -4.000 -0.701 16.016 1.00 98.50 188 ILE A C 1
ATOM 1518 O O . ILE A 1 188 ? -4.974 -0.160 16.532 1.00 98.50 188 ILE A O 1
ATOM 1522 N N . LEU A 1 189 ? -3.878 -2.030 15.942 1.00 98.12 189 LEU A N 1
ATOM 1523 C CA . LEU A 1 189 ? -4.914 -2.938 16.440 1.00 98.12 189 LEU A CA 1
ATOM 1524 C C . LEU A 1 189 ? -5.187 -2.728 17.931 1.00 98.12 189 LEU A C 1
ATOM 1526 O O . LEU A 1 189 ? -6.345 -2.561 18.299 1.00 98.12 189 LEU A O 1
ATOM 1530 N N . ARG A 1 190 ? -4.143 -2.585 18.758 1.00 97.81 190 ARG A N 1
ATOM 1531 C CA . ARG A 1 190 ? -4.297 -2.245 20.183 1.00 97.81 190 ARG A CA 1
ATOM 1532 C C . ARG A 1 190 ? -4.956 -0.884 20.413 1.00 97.81 190 ARG A C 1
ATOM 1534 O O . ARG A 1 190 ? -5.735 -0.734 21.343 1.00 97.81 190 ARG A O 1
ATOM 1541 N N . LYS A 1 191 ? -4.696 0.118 19.565 1.00 97.12 191 LYS A N 1
ATOM 1542 C CA . LYS A 1 191 ? -5.389 1.422 19.639 1.00 97.12 191 LYS A CA 1
ATOM 1543 C C . LYS A 1 191 ? -6.859 1.348 19.216 1.00 97.12 191 LYS A C 1
ATOM 1545 O O . LYS A 1 191 ? -7.637 2.218 19.599 1.00 97.12 191 LYS A O 1
ATOM 1550 N N . LEU A 1 192 ? -7.231 0.344 18.424 1.00 96.88 192 LEU A N 1
ATOM 1551 C CA . LEU A 1 192 ? -8.608 0.090 18.003 1.00 96.88 192 LEU A CA 1
ATOM 1552 C C . LEU A 1 192 ? -9.372 -0.815 18.982 1.00 96.88 192 LEU A C 1
ATOM 1554 O O . LEU A 1 192 ? -10.602 -0.847 18.929 1.00 96.88 192 LEU A O 1
ATOM 1558 N N . GLU A 1 193 ? -8.688 -1.536 19.873 1.00 95.19 193 GLU A N 1
ATOM 1559 C CA . GLU A 1 193 ? -9.333 -2.340 20.915 1.00 95.19 193 GLU A CA 1
ATOM 1560 C C . GLU A 1 193 ? -10.228 -1.467 21.807 1.00 95.19 193 GLU A C 1
ATOM 1562 O O . GLU A 1 193 ? -9.875 -0.357 22.204 1.00 95.19 193 GLU A O 1
ATOM 1567 N N . GLY A 1 194 ? -11.449 -1.943 22.065 1.00 90.00 194 GLY A N 1
ATOM 1568 C CA . GLY A 1 194 ? -12.475 -1.200 22.805 1.00 90.00 194 GLY A CA 1
ATOM 1569 C C . GLY A 1 194 ? -13.107 -0.024 22.045 1.00 90.00 194 GLY A C 1
ATOM 1570 O O . GLY A 1 194 ? -14.128 0.503 22.488 1.00 90.00 194 GLY A O 1
ATOM 1571 N N . GLN A 1 195 ? -12.571 0.373 20.886 1.00 93.44 195 GLN A N 1
ATOM 1572 C CA . GLN A 1 195 ? -13.148 1.442 20.076 1.00 93.44 195 GLN A CA 1
ATOM 1573 C C . GLN A 1 195 ? -14.336 0.943 19.251 1.00 93.44 195 GLN A C 1
ATOM 1575 O O . GLN A 1 195 ? -14.347 -0.162 18.701 1.00 93.44 195 GLN A O 1
ATOM 1580 N N . LYS A 1 196 ? -15.346 1.802 19.086 1.00 90.94 196 LYS A N 1
ATOM 1581 C CA . LYS A 1 196 ? -16.469 1.520 18.186 1.00 90.94 196 LYS A CA 1
ATOM 1582 C C . LYS A 1 196 ? -16.032 1.746 16.740 1.00 90.94 196 LYS A C 1
ATOM 1584 O O . LYS A 1 196 ? -16.032 2.882 16.271 1.00 90.94 196 LY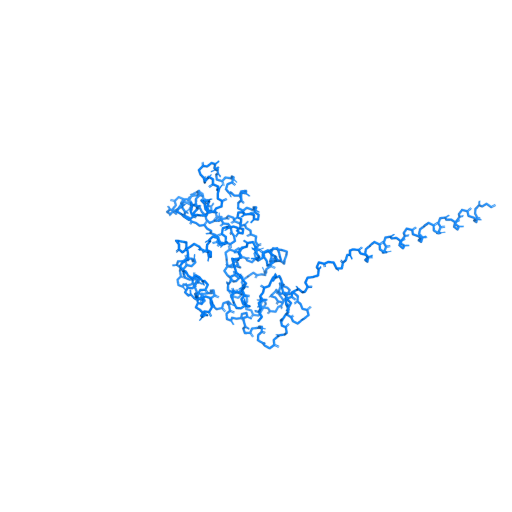S A O 1
ATOM 1589 N N . VAL A 1 197 ? -15.700 0.668 16.034 1.00 90.81 197 VAL A N 1
ATOM 1590 C CA . VAL A 1 197 ? -15.317 0.725 14.616 1.00 90.81 197 VAL A CA 1
ATOM 1591 C C . VAL A 1 197 ? -16.520 0.431 13.721 1.00 90.81 197 VAL A C 1
ATOM 1593 O O . VAL A 1 197 ? -17.237 -0.554 13.919 1.00 90.81 197 VAL A O 1
ATOM 1596 N N . LYS A 1 198 ? -16.763 1.287 12.727 1.00 90.94 198 LYS A N 1
ATOM 1597 C CA . LYS A 1 198 ? -17.870 1.140 11.772 1.00 90.94 198 LYS A CA 1
ATOM 1598 C C . LYS A 1 198 ? -17.380 1.428 10.366 1.00 90.94 198 LYS A C 1
ATOM 1600 O O . LYS A 1 198 ? -16.718 2.435 10.157 1.00 90.94 198 LYS A O 1
ATOM 1605 N N . ASN A 1 199 ? -17.752 0.603 9.386 1.00 87.62 199 ASN A N 1
ATOM 1606 C CA . ASN A 1 199 ? -17.556 0.988 7.986 1.00 87.62 199 ASN A CA 1
ATOM 1607 C C . ASN A 1 199 ? -18.215 2.347 7.747 1.00 87.62 199 ASN A C 1
ATOM 1609 O O . ASN A 1 199 ? -19.260 2.627 8.344 1.00 87.62 199 ASN A O 1
ATOM 1613 N N . SER A 1 200 ? -17.636 3.162 6.864 1.00 79.44 200 SER A N 1
ATOM 1614 C CA . SER A 1 200 ? -18.383 4.286 6.317 1.00 79.44 200 SER A CA 1
ATOM 1615 C C . SER A 1 200 ? -19.629 3.688 5.665 1.00 79.44 200 SER A C 1
ATOM 1617 O O . SER A 1 200 ? -19.570 2.965 4.670 1.00 79.44 200 SER A O 1
ATOM 1619 N N . ALA A 1 201 ? -20.775 3.852 6.321 1.00 57.34 201 ALA A N 1
ATOM 1620 C CA . ALA A 1 201 ? -22.043 3.453 5.753 1.00 57.34 201 ALA A CA 1
ATOM 1621 C C . ALA A 1 201 ? -22.255 4.414 4.603 1.00 57.34 201 ALA A C 1
ATOM 1623 O O . ALA A 1 201 ? -22.665 5.532 4.871 1.00 57.34 201 ALA A O 1
ATOM 1624 N N . PHE A 1 202 ? -21.838 4.011 3.398 1.00 47.19 202 PHE A N 1
ATOM 1625 C CA . PHE A 1 202 ? -22.204 4.578 2.108 1.00 47.19 202 PHE A CA 1
ATOM 1626 C C . PHE A 1 202 ? -22.779 5.994 2.249 1.00 47.19 202 PHE A C 1
ATOM 1628 O O . PHE A 1 202 ? -23.943 6.227 1.956 1.00 47.19 202 PHE A O 1
ATOM 1635 N N . LEU A 1 203 ? -21.971 6.967 2.692 1.00 44.88 203 LEU A N 1
ATOM 1636 C CA . LEU A 1 203 ? -22.352 8.378 2.618 1.00 44.88 203 LEU A CA 1
ATOM 1637 C C . LEU A 1 203 ? -22.239 8.833 1.150 1.00 44.88 203 LEU A C 1
ATOM 1639 O O . LEU A 1 203 ? -21.953 9.991 0.872 1.00 44.88 203 LEU A O 1
ATOM 1643 N N . ARG A 1 204 ? -22.472 7.925 0.183 1.00 46.34 204 ARG A N 1
ATOM 1644 C CA . ARG A 1 204 ? -22.914 8.320 -1.146 1.00 46.34 204 ARG A CA 1
ATOM 1645 C C . ARG A 1 204 ? -24.332 8.831 -0.919 1.00 46.34 204 ARG A C 1
ATOM 1647 O O . ARG A 1 204 ? -25.219 8.059 -0.575 1.00 46.34 204 ARG A O 1
ATOM 1654 N N . ASN A 1 205 ? -24.507 10.136 -1.075 1.00 41.09 205 ASN A N 1
ATOM 1655 C CA . ASN A 1 205 ? -25.777 10.854 -0.991 1.00 41.09 205 ASN A CA 1
ATOM 1656 C C . ASN A 1 205 ? -26.255 11.213 0.429 1.00 41.09 205 ASN A C 1
ATOM 1658 O O . ASN A 1 205 ? -27.364 10.880 0.830 1.00 41.09 205 ASN A O 1
ATOM 1662 N N . LYS A 1 206 ? -25.539 12.115 1.110 1.00 37.38 206 LYS A N 1
ATOM 1663 C CA . LYS A 1 206 ? -26.239 13.387 1.330 1.00 37.38 206 LYS A CA 1
ATOM 1664 C C . LYS A 1 206 ? -25.980 14.202 0.070 1.00 37.38 206 LYS A C 1
ATOM 1666 O O . LYS A 1 206 ? -24.851 14.655 -0.112 1.00 37.38 206 LYS A O 1
ATOM 1671 N N . PRO A 1 207 ? -26.940 14.293 -0.865 1.00 43.75 207 PRO A N 1
ATOM 1672 C CA . PRO A 1 207 ? -26.759 15.161 -2.017 1.00 43.75 207 PRO A CA 1
ATOM 1673 C C . PRO A 1 207 ? -26.397 16.562 -1.512 1.00 43.75 207 PRO A C 1
ATOM 1675 O O . PRO A 1 207 ? -26.748 16.939 -0.389 1.00 43.75 207 PRO A O 1
ATOM 1678 N N . LYS A 1 208 ? -25.739 17.351 -2.361 1.00 49.34 208 LYS A N 1
ATOM 1679 C CA . LYS A 1 208 ? -25.493 18.795 -2.194 1.00 49.34 208 LYS A CA 1
ATOM 1680 C C . LYS A 1 208 ? -26.797 19.621 -2.059 1.00 49.34 208 LYS A C 1
ATOM 1682 O O . LYS A 1 208 ? -26.842 20.780 -2.453 1.00 49.34 208 LYS A O 1
ATOM 1687 N N . ILE A 1 209 ? -27.878 19.045 -1.530 1.00 50.41 209 ILE A N 1
ATOM 1688 C CA . ILE A 1 209 ? -29.149 19.685 -1.212 1.00 50.41 209 ILE A CA 1
ATOM 1689 C C . ILE A 1 209 ? -28.923 20.816 -0.210 1.00 50.41 209 ILE A C 1
ATOM 1691 O O . ILE A 1 209 ? -29.501 21.871 -0.398 1.00 50.41 209 ILE A O 1
ATOM 1695 N N . LEU A 1 210 ? -28.028 20.685 0.775 1.00 47.06 210 LEU A N 1
ATOM 1696 C CA . LEU A 1 210 ? -27.740 21.803 1.688 1.00 47.06 210 LEU A CA 1
ATOM 1697 C C . LEU A 1 210 ? -27.090 22.996 0.968 1.00 47.06 210 LEU A C 1
ATOM 1699 O O . LEU A 1 210 ? -27.454 24.136 1.234 1.00 47.06 210 LEU A O 1
ATOM 1703 N N . THR A 1 211 ? -26.207 22.753 -0.004 1.00 50.91 211 THR A N 1
ATOM 1704 C CA . THR A 1 211 ? -25.609 23.825 -0.818 1.00 50.91 211 THR A CA 1
ATOM 1705 C C . THR A 1 211 ? -26.615 24.404 -1.816 1.00 50.91 211 THR A C 1
ATOM 1707 O O . THR A 1 211 ? -26.663 25.612 -2.008 1.00 50.91 211 THR A O 1
ATOM 1710 N N . THR A 1 212 ? -27.467 23.565 -2.410 1.00 52.09 212 THR A N 1
ATOM 1711 C CA . THR A 1 212 ? -28.489 23.998 -3.379 1.00 52.09 212 THR A CA 1
ATOM 1712 C C . THR A 1 212 ? -29.614 24.779 -2.694 1.00 52.09 212 THR A C 1
ATOM 1714 O O . THR A 1 212 ? -30.014 25.820 -3.199 1.00 52.09 212 THR A O 1
ATOM 1717 N N . ILE A 1 213 ? -30.072 24.351 -1.512 1.00 56.47 213 ILE A N 1
ATOM 1718 C CA . ILE A 1 213 ? -31.053 25.087 -0.699 1.00 56.47 213 ILE A CA 1
ATOM 1719 C C . ILE A 1 213 ? -30.467 26.425 -0.240 1.00 56.47 213 ILE A C 1
ATOM 1721 O O . ILE A 1 213 ? -31.160 27.434 -0.321 1.00 56.47 213 ILE A O 1
ATOM 1725 N N . ALA A 1 214 ? -29.196 26.469 0.176 1.00 55.91 214 ALA A N 1
ATOM 1726 C CA . ALA A 1 214 ? -28.545 27.730 0.531 1.00 55.91 214 ALA A CA 1
ATOM 1727 C C . ALA A 1 214 ? -28.467 28.694 -0.668 1.00 55.91 214 ALA A C 1
ATOM 1729 O O . ALA A 1 214 ? -28.796 29.868 -0.530 1.00 55.91 214 ALA A O 1
ATOM 1730 N N . ILE A 1 215 ? -28.114 28.199 -1.859 1.00 60.31 215 ILE A N 1
ATOM 1731 C CA . ILE A 1 215 ? -28.058 29.013 -3.085 1.00 60.31 215 ILE A CA 1
ATOM 1732 C C . ILE A 1 215 ? -29.458 29.503 -3.494 1.00 60.31 215 ILE A C 1
ATOM 1734 O O . ILE A 1 215 ? -29.625 30.683 -3.796 1.00 60.31 215 ILE A O 1
ATOM 1738 N N . VAL A 1 216 ? -30.482 28.645 -3.449 1.00 65.56 216 VAL A N 1
ATOM 1739 C CA . VAL A 1 216 ? -31.870 29.023 -3.778 1.00 65.56 216 VAL A CA 1
ATOM 1740 C C . VAL A 1 216 ? -32.431 30.030 -2.767 1.00 65.56 216 VAL A C 1
ATOM 1742 O O . VAL A 1 216 ? -33.103 30.985 -3.163 1.00 65.56 216 VAL A O 1
ATOM 1745 N N . ALA A 1 217 ? -32.121 29.876 -1.477 1.00 66.38 217 ALA A N 1
ATOM 1746 C CA . ALA A 1 217 ? -32.520 30.829 -0.444 1.00 66.38 217 ALA A CA 1
ATOM 1747 C C . ALA A 1 217 ? -31.857 32.201 -0.650 1.00 66.38 217 ALA A C 1
ATOM 1749 O O . ALA A 1 217 ? -32.540 33.222 -0.578 1.00 66.38 217 ALA A O 1
ATOM 1750 N N . ILE A 1 218 ? -30.563 32.234 -0.991 1.00 71.06 218 ILE A N 1
ATOM 1751 C CA . ILE A 1 218 ? -29.842 33.480 -1.292 1.00 71.06 218 ILE A CA 1
ATOM 1752 C C . ILE A 1 218 ? -30.454 34.178 -2.515 1.00 71.06 218 ILE A C 1
ATOM 1754 O O . ILE A 1 218 ? -30.797 35.354 -2.428 1.00 71.06 218 ILE A O 1
ATOM 1758 N N . ILE A 1 219 ? -30.686 33.455 -3.618 1.00 75.00 219 ILE A N 1
ATOM 1759 C CA . ILE A 1 219 ? -31.293 34.022 -4.838 1.00 75.00 219 ILE A CA 1
ATOM 1760 C C . ILE A 1 219 ? -32.694 34.590 -4.556 1.00 75.00 219 ILE A C 1
ATOM 1762 O O . ILE A 1 219 ? -33.046 35.666 -5.050 1.00 75.00 219 ILE A O 1
ATOM 1766 N N . SER A 1 220 ? -33.486 33.898 -3.734 1.00 70.25 220 SER A N 1
ATOM 1767 C CA . SER A 1 220 ? -34.846 34.325 -3.380 1.00 70.25 220 SER A CA 1
ATOM 1768 C C . SER A 1 220 ? -34.844 35.604 -2.537 1.00 70.25 220 SER A C 1
ATOM 1770 O O . SER A 1 220 ? -35.629 36.518 -2.797 1.00 70.25 220 SER A O 1
ATOM 1772 N N . VAL A 1 221 ? -33.920 35.717 -1.576 1.00 77.12 221 VAL A N 1
ATOM 1773 C CA . VAL A 1 221 ? -33.760 36.924 -0.748 1.00 77.12 221 VAL A CA 1
ATOM 1774 C C . VAL A 1 221 ? -33.274 38.107 -1.588 1.00 77.12 221 VAL A C 1
ATOM 1776 O O . VAL A 1 221 ? -33.846 39.194 -1.494 1.00 77.12 221 VAL A O 1
ATOM 1779 N N . THR A 1 222 ? -32.283 37.911 -2.463 1.00 76.06 222 THR A N 1
ATOM 1780 C CA . THR A 1 222 ? -31.783 38.983 -3.341 1.00 76.06 222 THR A CA 1
ATOM 1781 C C . THR A 1 222 ? -32.871 39.487 -4.292 1.00 76.06 222 THR A C 1
ATOM 1783 O O . THR A 1 222 ? -33.051 40.696 -4.439 1.00 76.06 222 THR A O 1
ATOM 1786 N N . SER A 1 223 ? -33.660 38.581 -4.875 1.00 77.31 223 SER A N 1
ATOM 1787 C CA . SER A 1 223 ? -34.769 38.942 -5.772 1.00 77.31 223 SER A CA 1
ATOM 1788 C C . SER A 1 223 ? -35.870 39.728 -5.047 1.00 77.31 223 SER A C 1
ATOM 1790 O O . SER A 1 223 ? -36.384 40.713 -5.581 1.00 77.31 223 SER A O 1
ATOM 1792 N N . TYR A 1 224 ? -36.197 39.349 -3.806 1.00 79.00 224 TYR A N 1
ATOM 1793 C CA . TYR A 1 224 ? -37.173 40.065 -2.980 1.00 79.00 224 TYR A CA 1
ATOM 1794 C C . TYR A 1 224 ? -36.707 41.481 -2.603 1.00 79.00 224 TYR A C 1
ATOM 1796 O O . TYR A 1 224 ? -37.491 42.429 -2.687 1.00 79.00 224 TYR A O 1
ATOM 1804 N N . ILE A 1 225 ? -35.428 41.648 -2.246 1.00 79.25 225 ILE A N 1
ATOM 1805 C CA . ILE A 1 225 ? -34.845 42.964 -1.936 1.00 79.25 225 ILE A CA 1
ATOM 1806 C C . ILE A 1 225 ? -34.905 43.883 -3.165 1.00 79.25 225 ILE A C 1
ATOM 1808 O O . ILE A 1 225 ? -35.363 45.021 -3.052 1.00 79.25 225 ILE A O 1
ATOM 1812 N N . ILE A 1 226 ? -34.524 43.384 -4.347 1.00 79.50 226 ILE A N 1
ATOM 1813 C CA . ILE A 1 226 ? -34.576 44.156 -5.602 1.00 79.50 226 ILE A CA 1
ATOM 1814 C C . ILE A 1 226 ? -36.013 44.595 -5.923 1.00 79.50 226 ILE A C 1
ATOM 1816 O O . ILE A 1 226 ? -36.242 45.753 -6.278 1.00 79.50 226 ILE A O 1
ATOM 1820 N N . TYR A 1 227 ? -36.993 43.698 -5.771 1.00 78.62 227 TYR A N 1
ATOM 1821 C CA . TYR A 1 227 ? -38.404 44.022 -5.998 1.00 78.62 227 TYR A CA 1
ATOM 1822 C C . TYR A 1 227 ? -38.919 45.105 -5.036 1.00 78.62 227 TYR A C 1
ATOM 1824 O O . TYR A 1 227 ? -39.565 46.062 -5.469 1.00 78.62 227 TYR A O 1
ATOM 1832 N N . LYS A 1 228 ? -38.599 44.999 -3.739 1.00 76.50 228 LYS A N 1
ATOM 1833 C CA . LYS A 1 228 ? -38.966 46.006 -2.730 1.00 76.50 228 LYS A CA 1
ATOM 1834 C C . LYS A 1 228 ? -38.370 47.379 -3.046 1.00 76.50 228 LYS A C 1
ATOM 1836 O O . LYS A 1 228 ? -39.100 48.363 -2.975 1.00 76.50 228 LYS A O 1
ATOM 1841 N N . TYR A 1 229 ? -37.097 47.449 -3.439 1.00 71.31 229 TYR A N 1
ATOM 1842 C CA . TYR A 1 229 ? -36.445 48.721 -3.770 1.00 71.31 229 TYR A CA 1
ATOM 1843 C C . TYR A 1 229 ? -37.070 49.409 -4.989 1.00 71.31 229 TYR A C 1
ATOM 1845 O O . TYR A 1 229 ? -37.325 50.611 -4.936 1.00 71.31 229 TYR A O 1
ATOM 1853 N N . LYS A 1 230 ? -37.406 48.656 -6.047 1.00 71.25 230 LYS A N 1
ATOM 1854 C CA . LYS A 1 230 ? -38.077 49.210 -7.240 1.00 71.25 230 LYS A CA 1
ATOM 1855 C C . LYS A 1 230 ? -39.481 49.754 -6.964 1.00 71.25 230 LYS A C 1
ATOM 1857 O O . LYS A 1 230 ? -39.938 50.628 -7.687 1.00 71.25 230 LYS A O 1
ATOM 1862 N N . LYS A 1 231 ? -40.175 49.256 -5.936 1.00 67.31 231 LYS A N 1
ATOM 1863 C CA . LYS A 1 231 ? -41.533 49.711 -5.592 1.00 67.31 231 LYS A CA 1
ATOM 1864 C C . LYS A 1 231 ? -41.556 50.987 -4.738 1.00 67.31 231 LYS A C 1
ATOM 1866 O O . LYS A 1 231 ? -42.595 51.619 -4.649 1.00 67.31 231 LYS A O 1
ATOM 1871 N N . VAL A 1 232 ? -40.444 51.335 -4.090 1.00 67.06 232 VAL A N 1
ATOM 1872 C CA . VAL A 1 232 ? -40.311 52.547 -3.254 1.00 67.06 232 VAL A CA 1
ATOM 1873 C C . VAL A 1 232 ? -39.743 53.730 -4.055 1.00 67.06 232 VAL A C 1
ATOM 1875 O O . VAL A 1 232 ? -39.797 54.864 -3.601 1.00 67.06 232 VAL A O 1
ATOM 1878 N N . SER A 1 233 ? -39.193 53.469 -5.244 1.00 60.62 233 SER A N 1
ATOM 1879 C CA . SER A 1 233 ? -38.567 54.469 -6.122 1.00 60.62 233 SER A CA 1
ATOM 1880 C C . SER A 1 233 ? -39.461 54.943 -7.282 1.00 60.62 233 SER A C 1
ATOM 1882 O O . SER A 1 233 ? -38.983 55.682 -8.139 1.00 60.62 233 SER A O 1
ATOM 1884 N N . ASN A 1 234 ? -40.742 54.561 -7.273 1.00 49.22 234 ASN A N 1
ATOM 1885 C CA . ASN A 1 234 ? -41.823 55.120 -8.095 1.00 49.22 234 ASN A CA 1
ATOM 1886 C C . ASN A 1 234 ? -42.861 55.763 -7.174 1.00 49.22 234 ASN A C 1
ATOM 1888 O O . ASN A 1 234 ? -43.487 56.749 -7.610 1.00 49.22 234 ASN A O 1
#

Foldseek 3Di:
DWQQAWKDWAHHTVLCCCQPPVCVVCCVLQVDRADPVLRRVLRNCCVLQAVDTDDPLLVQLLVLQLCVVVVRDNAWAFDDDDQVVQVPPPQRLQFFFTASLGGGHPVLVCQLQVQLVHDSVVDDSVRVRVQCRDSNSRSSSSNSCCVPCVNPNNLVVCSVVLVQLVSQCSSPVDSVRSVSSSVSSVSVVVVSVVIDMGHPPPP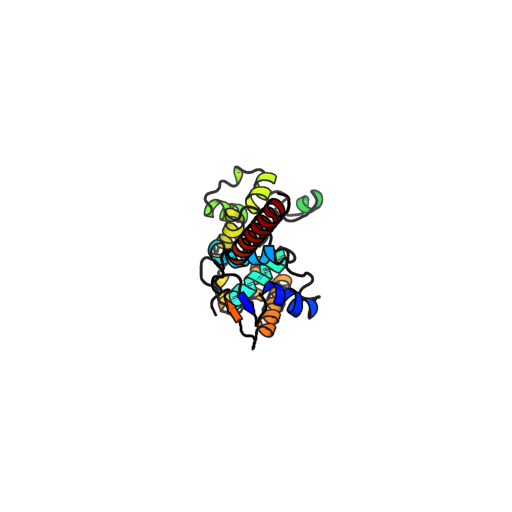VDPPCVVVVVVVVVVVVVVVVVVVVVVVVVD